Protein AF-A0A9Y0FWT4-F1 (afdb_monomer_lite)

Foldseek 3Di:
DVVVVVVVVVPPPPDPPPCPPDQDPVLLVVLLVLLVVLLVDDPPDPPVVLQVSLLSNLVSLLSNLQNLQAPDDQVVNVVCLVSNVVSLVCCVPRVVVPPALVPDVLCVDPQLVVLLVLQDPDDPDPDLVNLVSLLSSLVSSLVSCVVPHDPSSNSCSLSVSCVSVPSSSRHRHNPPCSVPDPPDDPPDPPPDPPPLDDDDDPPVLCVVCVVLLVVLVVQLVVLLVVLVVDPDPVSSLLSNLLSLLSSVVSLVVSVVSPPPVCNVSSVVVSVVSVVVSPDDSPVSNVVSVVPPDDPPPPPVNVVVVVVVVVVVVVVVVPD

Structure (mmCIF, N/CA/C/O backbone):
data_AF-A0A9Y0FWT4-F1
#
_entry.id   AF-A0A9Y0FWT4-F1
#
loop_
_atom_site.group_PDB
_atom_site.id
_atom_site.type_symbol
_atom_site.label_atom_id
_atom_site.label_alt_id
_atom_site.label_comp_id
_atom_site.label_asym_id
_atom_site.label_entity_id
_atom_site.label_seq_id
_atom_site.pdbx_PDB_ins_code
_atom_site.Cartn_x
_atom_site.Cartn_y
_atom_site.Cartn_z
_atom_site.occupancy
_atom_site.B_iso_or_equiv
_atom_site.auth_seq_id
_atom_site.auth_comp_id
_atom_site.auth_asym_id
_atom_site.auth_atom_id
_atom_site.pdbx_PDB_model_num
ATOM 1 N N . MET A 1 1 ? 31.969 1.165 51.507 1.00 50.53 1 MET A N 1
ATOM 2 C CA . MET A 1 1 ? 31.978 0.770 50.078 1.00 50.53 1 MET A CA 1
ATOM 3 C C . MET A 1 1 ? 30.776 -0.073 49.638 1.00 50.53 1 MET A C 1
ATOM 5 O O . MET A 1 1 ? 30.592 -0.211 48.441 1.00 50.53 1 MET A O 1
ATOM 9 N N . LEU A 1 2 ? 29.918 -0.575 50.540 1.00 48.25 2 LEU A N 1
ATOM 10 C CA . LEU A 1 2 ? 28.738 -1.369 50.151 1.00 48.25 2 LEU A CA 1
ATOM 11 C C . LEU A 1 2 ? 27.525 -0.526 49.686 1.00 48.25 2 LEU A C 1
ATOM 13 O O . LEU A 1 2 ? 26.654 -1.031 48.993 1.00 48.25 2 LEU A O 1
ATOM 17 N N . PHE A 1 3 ? 27.480 0.767 50.026 1.00 46.84 3 PHE A N 1
ATOM 18 C CA . PHE A 1 3 ? 26.346 1.650 49.709 1.00 46.84 3 PHE A CA 1
ATOM 19 C C . PHE A 1 3 ? 26.396 2.300 48.316 1.00 46.84 3 PHE A C 1
ATOM 21 O O . PHE A 1 3 ? 25.387 2.819 47.860 1.00 46.84 3 PHE A O 1
ATOM 28 N N . ILE A 1 4 ? 27.531 2.247 47.609 1.00 52.38 4 ILE A N 1
ATOM 29 C CA . ILE A 1 4 ? 27.660 2.847 46.264 1.00 52.38 4 ILE A CA 1
ATOM 30 C C . ILE A 1 4 ? 27.194 1.871 45.166 1.00 52.38 4 ILE A C 1
ATOM 32 O O . ILE A 1 4 ? 26.751 2.296 44.105 1.00 52.38 4 ILE A O 1
ATOM 36 N N . VAL A 1 5 ? 27.200 0.560 45.436 1.00 51.91 5 VAL A N 1
ATOM 37 C CA . VAL A 1 5 ? 26.795 -0.466 44.456 1.00 51.91 5 VAL A CA 1
ATOM 38 C C . VAL A 1 5 ? 25.266 -0.566 44.319 1.00 51.91 5 VAL A C 1
ATOM 40 O O . VAL A 1 5 ? 24.764 -0.893 43.248 1.00 51.91 5 VAL A O 1
ATOM 43 N N . LEU A 1 6 ? 24.505 -0.201 45.356 1.00 49.25 6 LEU A N 1
ATOM 44 C CA . LEU A 1 6 ? 23.035 -0.243 45.330 1.00 49.25 6 LEU A CA 1
ATOM 45 C C . LEU A 1 6 ? 22.393 0.911 44.541 1.00 49.25 6 LEU A C 1
ATOM 47 O O . LEU A 1 6 ? 21.287 0.746 44.034 1.00 49.25 6 LEU A O 1
ATOM 51 N N . SER A 1 7 ? 23.089 2.035 44.348 1.00 49.38 7 SER A N 1
ATOM 52 C CA . SER A 1 7 ? 22.564 3.166 43.564 1.00 49.38 7 SER A CA 1
ATOM 53 C C . SER A 1 7 ? 22.721 2.990 42.047 1.00 49.38 7 SER A C 1
ATOM 55 O O . SER A 1 7 ? 22.031 3.659 41.284 1.00 49.38 7 SER A O 1
ATOM 57 N N . LEU A 1 8 ? 23.582 2.071 41.590 1.00 47.84 8 LEU A N 1
ATOM 58 C CA . LEU A 1 8 ? 23.774 1.767 40.162 1.00 47.84 8 LEU A CA 1
ATOM 59 C C . LEU A 1 8 ? 22.839 0.662 39.638 1.00 47.84 8 LEU A C 1
ATOM 61 O O . LEU A 1 8 ? 22.667 0.529 38.431 1.00 47.84 8 LEU A O 1
ATOM 65 N N . LEU A 1 9 ? 22.176 -0.086 40.526 1.00 46.41 9 LEU A N 1
ATOM 66 C CA . LEU A 1 9 ? 21.181 -1.104 40.159 1.00 46.41 9 LEU A CA 1
ATOM 67 C C . LEU A 1 9 ? 19.765 -0.535 39.947 1.00 46.41 9 LEU A C 1
ATOM 69 O O . LEU A 1 9 ? 18.908 -1.225 39.402 1.00 46.41 9 LEU A O 1
ATOM 73 N N . GLY A 1 10 ? 19.520 0.728 40.313 1.00 44.97 10 GLY A N 1
ATOM 74 C CA . GLY A 1 10 ? 18.216 1.388 40.166 1.00 44.97 10 GLY A CA 1
ATOM 75 C C . GLY A 1 10 ? 17.903 1.956 38.774 1.00 44.97 10 GLY A C 1
ATOM 76 O O . GLY A 1 10 ? 16.785 2.406 38.556 1.00 44.97 10 GLY A O 1
ATOM 77 N N . ILE A 1 11 ? 18.853 1.948 37.828 1.00 50.44 11 ILE A N 1
ATOM 78 C CA . ILE A 1 11 ? 18.686 2.583 36.500 1.00 50.44 11 ILE A CA 1
ATOM 79 C C . ILE A 1 11 ? 18.349 1.563 35.390 1.00 50.44 11 ILE A C 1
ATOM 81 O O . ILE A 1 11 ? 17.951 1.948 34.296 1.00 50.44 11 ILE A O 1
ATOM 85 N N . LEU A 1 12 ? 18.407 0.252 35.658 1.00 44.03 12 LEU A N 1
ATOM 86 C CA . LEU A 1 12 ? 18.139 -0.778 34.636 1.00 44.03 12 LEU A CA 1
ATOM 87 C C . LEU A 1 12 ? 16.677 -1.246 34.543 1.00 44.03 12 LEU A C 1
ATOM 89 O O . LEU A 1 12 ? 16.367 -2.104 33.723 1.00 44.03 12 LEU A O 1
ATOM 93 N N . PHE A 1 13 ? 15.762 -0.646 35.306 1.00 42.84 13 PHE A N 1
ATOM 94 C CA . PHE A 1 13 ? 14.320 -0.854 35.146 1.00 42.84 13 PHE A CA 1
ATOM 95 C C . PHE A 1 13 ? 13.650 0.424 34.635 1.00 42.84 13 PHE A C 1
ATOM 97 O O . PHE A 1 13 ? 12.733 0.960 35.254 1.00 42.84 13 PHE A O 1
ATOM 104 N N . GLN A 1 14 ? 14.102 0.935 33.485 1.00 40.19 14 GLN A N 1
ATOM 105 C CA . GLN A 1 14 ? 13.206 1.757 32.680 1.00 40.19 14 GLN A CA 1
ATOM 106 C C . GLN A 1 14 ? 12.121 0.836 32.136 1.00 40.19 14 GLN A C 1
ATOM 108 O O . GLN A 1 14 ? 12.374 -0.045 31.316 1.00 40.19 14 GLN A O 1
ATOM 113 N N . ASN A 1 15 ? 10.928 1.026 32.693 1.00 36.97 15 ASN A N 1
ATOM 114 C CA . ASN A 1 15 ? 9.678 0.431 32.270 1.00 36.97 15 ASN A CA 1
ATOM 115 C C . ASN A 1 15 ? 9.626 0.342 30.742 1.00 36.97 15 ASN A C 1
ATOM 117 O O . ASN A 1 15 ? 9.497 1.355 30.055 1.00 36.97 15 ASN A O 1
ATOM 121 N N . VAL A 1 16 ? 9.679 -0.881 30.215 1.00 37.94 16 VAL A N 1
ATOM 122 C CA . VAL A 1 16 ? 9.097 -1.170 28.908 1.00 37.94 16 VAL A CA 1
ATOM 123 C C . VAL A 1 16 ? 7.597 -1.007 29.118 1.00 37.94 16 VAL A C 1
ATOM 125 O O . VAL A 1 16 ? 6.897 -1.958 29.460 1.00 37.94 16 VAL A O 1
ATOM 128 N N . SER A 1 17 ? 7.116 0.233 29.014 1.00 34.97 17 SER A N 1
ATOM 129 C CA . SER A 1 17 ? 5.700 0.512 28.861 1.00 34.97 17 SER A CA 1
ATOM 130 C C . SER A 1 17 ? 5.288 -0.214 27.593 1.00 34.97 17 SER A C 1
ATOM 132 O O . SER A 1 17 ? 5.556 0.243 26.483 1.00 34.97 17 SER A O 1
ATOM 134 N N . GLY A 1 18 ? 4.694 -1.395 27.753 1.00 38.16 18 GLY A N 1
ATOM 135 C CA . GLY A 1 18 ? 3.876 -1.975 26.711 1.00 38.16 18 GLY A CA 1
ATOM 136 C C . GLY A 1 18 ? 2.782 -0.957 26.451 1.00 38.16 18 GLY A C 1
ATOM 137 O O . GLY A 1 18 ? 1.814 -0.910 27.204 1.00 38.16 18 GLY A O 1
ATOM 138 N N . ASN A 1 19 ? 2.997 -0.085 25.462 1.00 45.09 19 ASN A N 1
ATOM 139 C CA . ASN A 1 19 ? 2.010 0.866 24.985 1.00 45.09 19 ASN A CA 1
ATOM 140 C C . ASN A 1 19 ? 0.821 0.037 24.509 1.00 45.09 19 ASN A C 1
ATOM 142 O O . ASN A 1 19 ? 0.744 -0.370 23.352 1.00 45.09 19 ASN A O 1
ATOM 146 N N . THR A 1 20 ? -0.113 -0.239 25.415 1.00 54.88 20 THR A N 1
ATOM 147 C CA . THR A 1 20 ? -1.500 -0.461 25.052 1.00 54.88 20 THR A CA 1
ATOM 148 C C . THR A 1 20 ? -1.952 0.871 24.491 1.00 54.88 20 THR A C 1
ATOM 150 O O . THR A 1 20 ? -2.423 1.731 25.233 1.00 54.88 20 THR A O 1
ATOM 153 N N . SER A 1 21 ? -1.669 1.084 23.207 1.00 65.56 21 SER A N 1
ATOM 154 C CA . SER A 1 21 ? -2.094 2.253 22.460 1.00 65.56 21 SER A CA 1
ATOM 155 C C . SER A 1 21 ? -3.594 2.352 22.693 1.00 65.56 21 SER A C 1
ATOM 157 O O . SER A 1 21 ? -4.347 1.452 22.317 1.00 65.56 21 SER A O 1
ATOM 159 N N . SER A 1 22 ? -4.026 3.354 23.450 1.00 80.88 22 SER A N 1
ATOM 160 C CA . SER A 1 22 ? -5.437 3.676 23.530 1.00 80.88 22 SER A CA 1
ATOM 161 C C . SER A 1 22 ? -5.799 4.386 22.237 1.00 80.88 22 SER A C 1
ATOM 163 O O . SER A 1 22 ? -4.960 5.003 21.579 1.00 80.88 22 SER A O 1
ATOM 165 N N . CYS A 1 23 ? -7.053 4.255 21.832 1.00 87.88 23 CYS A N 1
ATOM 166 C CA . CYS A 1 23 ? -7.512 4.966 20.663 1.00 87.88 23 CYS A CA 1
ATOM 167 C C . CYS A 1 23 ? -7.402 6.487 20.888 1.00 87.88 23 CYS A C 1
ATOM 169 O O . CYS A 1 23 ? -8.073 7.020 21.776 1.00 87.88 23 CYS A O 1
ATOM 171 N N . ASN A 1 24 ? -6.587 7.178 20.083 1.00 91.56 24 ASN A N 1
ATOM 172 C CA . ASN A 1 24 ? -6.358 8.614 20.208 1.00 91.56 24 ASN A CA 1
ATOM 173 C C . ASN A 1 24 ? -6.363 9.295 18.830 1.00 91.56 24 ASN A C 1
ATOM 175 O O . ASN A 1 24 ? -5.510 9.044 17.977 1.00 91.56 24 ASN A O 1
ATOM 179 N N . LYS A 1 25 ? -7.325 10.203 18.614 1.00 91.00 25 LYS A N 1
ATOM 180 C CA . LYS A 1 25 ? -7.430 10.963 17.357 1.00 91.00 25 LYS A CA 1
ATOM 181 C C . LYS A 1 25 ? -6.232 11.888 17.130 1.00 91.00 25 LYS A C 1
ATOM 183 O O . LYS A 1 25 ? -5.919 12.170 15.974 1.00 91.00 25 LYS A O 1
ATOM 188 N N . ASP A 1 26 ? -5.573 12.346 18.190 1.00 94.88 26 ASP A N 1
ATOM 189 C CA . ASP A 1 26 ? -4.397 13.204 18.064 1.00 94.88 26 ASP A CA 1
ATOM 190 C C . ASP A 1 26 ? -3.171 12.406 17.610 1.00 94.88 26 ASP A C 1
ATOM 192 O O . ASP A 1 26 ? -2.463 12.864 16.718 1.00 94.88 26 ASP A O 1
ATOM 196 N N . ASP A 1 27 ? -3.000 11.165 18.078 1.00 94.50 27 ASP A N 1
ATOM 197 C CA . ASP A 1 27 ? -1.942 10.273 17.583 1.00 94.50 27 ASP A CA 1
ATOM 198 C C . ASP A 1 27 ? -2.105 10.007 16.081 1.00 94.50 27 ASP A C 1
ATOM 200 O O . ASP A 1 27 ? -1.139 10.088 15.325 1.00 94.50 27 ASP A O 1
ATOM 204 N N . LEU A 1 28 ? -3.338 9.759 15.614 1.00 94.94 28 LEU A N 1
ATOM 205 C CA . LEU A 1 28 ? -3.601 9.598 14.181 1.00 94.94 28 LEU A CA 1
ATOM 206 C C . LEU A 1 28 ? -3.205 10.845 13.383 1.00 94.94 28 LEU A C 1
ATOM 208 O O . LEU A 1 28 ? -2.632 10.723 12.300 1.00 94.94 28 LEU A O 1
ATOM 212 N N . ARG A 1 29 ? -3.531 12.041 13.890 1.00 96.06 29 ARG A N 1
ATOM 213 C CA . ARG A 1 29 ? -3.176 13.307 13.234 1.00 96.06 29 ARG A CA 1
ATOM 214 C C . ARG A 1 29 ? -1.665 13.481 13.155 1.00 96.06 29 ARG A C 1
ATOM 216 O O . ARG A 1 29 ? -1.187 13.838 12.083 1.00 96.06 29 ARG A O 1
ATOM 223 N N . THR A 1 30 ? -0.947 13.190 14.238 1.00 96.69 30 THR A N 1
ATOM 224 C CA . THR A 1 30 ? 0.519 13.262 14.300 1.00 96.69 30 THR A CA 1
ATOM 225 C C . THR A 1 30 ? 1.152 12.290 13.311 1.00 96.69 30 THR A C 1
ATOM 227 O O . THR A 1 30 ? 1.829 12.724 12.387 1.00 96.69 30 THR A O 1
ATOM 230 N N . CYS A 1 31 ? 0.821 10.998 13.391 1.00 97.06 31 CYS A N 1
ATOM 231 C CA . CYS A 1 31 ? 1.381 9.986 12.490 1.00 97.06 31 CYS A CA 1
ATOM 232 C C . CYS A 1 31 ? 1.080 10.292 11.013 1.00 97.06 31 CYS A C 1
ATOM 234 O O . CYS A 1 31 ? 1.907 10.061 10.130 1.00 97.06 31 CYS A O 1
ATOM 236 N N . ARG A 1 32 ? -0.101 10.854 10.728 1.00 96.62 32 ARG A N 1
ATOM 237 C CA . ARG A 1 32 ? -0.474 11.305 9.384 1.00 96.62 32 ARG A CA 1
ATOM 238 C C . ARG A 1 32 ? 0.337 12.514 8.920 1.00 96.62 32 ARG A C 1
ATOM 240 O O . ARG A 1 32 ? 0.757 12.534 7.763 1.00 96.62 32 ARG A O 1
ATOM 247 N N . ALA A 1 33 ? 0.497 13.526 9.768 1.00 97.31 33 ALA A N 1
ATOM 248 C CA . ALA A 1 33 ? 1.255 14.729 9.442 1.00 97.31 33 ALA A CA 1
ATOM 249 C C . ALA A 1 33 ? 2.724 14.382 9.175 1.00 97.31 33 ALA A C 1
ATOM 251 O O . ALA A 1 33 ? 3.233 14.711 8.104 1.00 97.31 33 ALA A O 1
ATOM 252 N N . ASP A 1 34 ? 3.338 13.608 10.067 1.00 96.81 34 ASP A N 1
ATOM 253 C CA . ASP A 1 34 ? 4.739 13.203 9.973 1.00 96.81 34 ASP A CA 1
ATOM 254 C C . ASP A 1 34 ? 4.988 12.333 8.731 1.00 96.81 34 ASP A C 1
ATOM 256 O O . ASP A 1 34 ? 5.967 12.532 8.011 1.00 96.81 34 ASP A O 1
ATOM 260 N N . ALA A 1 35 ? 4.071 11.411 8.403 1.00 96.50 35 ALA A N 1
ATOM 261 C CA . ALA A 1 35 ? 4.169 10.622 7.175 1.00 96.50 35 ALA A CA 1
ATOM 262 C C . ALA A 1 35 ? 4.110 11.497 5.911 1.00 96.50 35 ALA A C 1
ATOM 264 O O . ALA A 1 35 ? 4.850 11.264 4.953 1.00 96.50 35 ALA A O 1
ATOM 265 N N . LEU A 1 36 ? 3.221 12.495 5.878 1.00 96.19 36 LEU A N 1
ATOM 266 C CA . LEU A 1 36 ? 3.096 13.413 4.743 1.00 96.19 36 LEU A CA 1
ATOM 267 C C . LEU A 1 36 ? 4.326 14.315 4.606 1.00 96.19 36 LEU A C 1
ATOM 269 O O . LEU A 1 36 ? 4.809 14.498 3.488 1.00 96.19 36 LEU A O 1
ATOM 273 N N . GLU A 1 37 ? 4.841 14.831 5.721 1.00 95.75 37 GLU A N 1
ATOM 274 C CA . GLU A 1 37 ? 6.062 15.635 5.758 1.00 95.75 37 GLU A CA 1
ATOM 275 C C . GLU A 1 37 ? 7.250 14.828 5.227 1.00 95.75 37 GLU A C 1
ATOM 277 O O . GLU A 1 37 ? 7.923 15.259 4.287 1.00 95.75 37 GLU A O 1
ATOM 282 N N . GLN A 1 38 ? 7.440 13.607 5.727 1.00 94.19 38 GLN A N 1
ATOM 283 C CA . GLN A 1 38 ? 8.518 12.722 5.291 1.00 94.19 38 GLN A CA 1
ATOM 284 C C . GLN A 1 38 ? 8.414 12.352 3.809 1.00 94.19 38 GLN A C 1
ATOM 286 O O . GLN A 1 38 ? 9.439 12.266 3.147 1.00 94.19 38 GLN A O 1
ATOM 291 N N . MET A 1 39 ? 7.217 12.174 3.247 1.00 93.88 39 MET A N 1
ATOM 292 C CA . MET A 1 39 ? 7.068 11.953 1.800 1.00 93.88 39 MET A CA 1
ATOM 293 C C . MET A 1 39 ? 7.349 13.206 0.959 1.00 93.88 39 MET A C 1
ATOM 295 O O . MET A 1 39 ? 7.635 13.089 -0.230 1.00 93.88 39 MET A O 1
ATOM 299 N N . SER A 1 40 ? 7.208 14.399 1.544 1.00 91.62 40 SER A N 1
ATOM 300 C CA . SER A 1 40 ? 7.450 15.676 0.860 1.00 91.62 40 SER A CA 1
ATOM 301 C C . SER A 1 40 ? 8.901 16.153 0.947 1.00 91.62 40 SER A C 1
ATOM 303 O O . SER A 1 40 ? 9.324 16.963 0.124 1.00 91.62 40 SER A O 1
ATOM 305 N N . GLY A 1 41 ? 9.665 15.652 1.922 1.00 85.38 41 GLY A N 1
ATOM 306 C CA . GLY A 1 41 ? 11.064 16.010 2.117 1.00 85.38 41 GLY A CA 1
ATOM 307 C C . GLY A 1 41 ? 11.925 15.627 0.914 1.00 85.38 41 GLY A C 1
ATOM 308 O O . GLY A 1 41 ? 11.953 14.467 0.497 1.00 85.38 41 GLY A O 1
ATOM 309 N N . SER A 1 42 ? 12.650 16.606 0.366 1.00 69.56 42 SER A N 1
ATOM 310 C CA . SER A 1 42 ? 13.567 16.411 -0.759 1.00 69.56 42 SER A CA 1
ATOM 311 C C . SER A 1 42 ? 14.576 15.301 -0.465 1.00 69.56 42 SER A C 1
ATOM 313 O O . SER A 1 42 ? 15.354 15.381 0.483 1.00 69.56 42 SER A O 1
ATOM 315 N N . SER A 1 43 ? 14.608 14.278 -1.321 1.00 67.50 43 SER A N 1
ATOM 316 C CA . SER A 1 43 ? 15.428 13.068 -1.168 1.00 67.50 43 SER A CA 1
ATOM 317 C C . SER A 1 43 ? 16.941 13.280 -1.350 1.00 67.50 43 SER A C 1
ATOM 319 O O . SER A 1 43 ? 17.665 12.312 -1.560 1.00 67.50 43 SER A O 1
ATOM 321 N N . SER A 1 44 ? 17.447 14.514 -1.291 1.00 74.75 44 SER A N 1
ATOM 322 C CA . SER A 1 44 ? 18.850 14.862 -1.570 1.00 74.75 44 SER A CA 1
ATOM 323 C C . SER A 1 44 ? 19.823 14.549 -0.422 1.00 74.75 44 SER A C 1
ATOM 325 O O . SER A 1 44 ? 20.956 15.023 -0.435 1.00 74.75 44 SER A O 1
ATOM 327 N N . GLY A 1 45 ? 19.390 13.790 0.586 1.00 78.06 45 GLY A N 1
ATOM 328 C CA . GLY A 1 45 ? 20.233 13.347 1.695 1.00 78.06 45 GLY A CA 1
ATOM 329 C C . GLY A 1 45 ? 21.090 12.126 1.350 1.00 78.06 45 GLY A C 1
ATOM 330 O O . GLY A 1 45 ? 20.775 11.363 0.438 1.00 78.06 45 GLY A O 1
ATOM 331 N N . ASP A 1 46 ? 22.160 11.925 2.121 1.00 89.44 46 ASP A N 1
ATOM 332 C CA . ASP A 1 46 ? 22.940 10.682 2.108 1.00 89.44 46 ASP A CA 1
ATOM 333 C C . ASP A 1 46 ? 22.048 9.460 2.423 1.00 89.44 46 ASP A C 1
ATOM 335 O O . ASP A 1 46 ? 21.022 9.557 3.102 1.00 89.44 46 ASP A O 1
ATOM 339 N N . SER A 1 47 ? 22.475 8.296 1.945 1.00 89.19 47 SER A N 1
ATOM 340 C CA . SER A 1 47 ? 21.878 6.974 2.140 1.00 89.19 47 SER A CA 1
ATOM 341 C C . SER A 1 47 ? 21.419 6.696 3.577 1.00 89.19 47 SER A C 1
ATOM 343 O O . SER A 1 47 ? 20.305 6.215 3.771 1.00 89.19 47 SER A O 1
ATOM 345 N N . SER A 1 48 ? 22.224 7.064 4.579 1.00 91.56 48 SER A N 1
ATOM 346 C CA . SER A 1 48 ? 21.895 6.903 6.003 1.00 91.56 48 SER A CA 1
ATOM 347 C C . SER A 1 48 ? 20.683 7.742 6.435 1.00 91.56 48 SER A C 1
ATOM 349 O O . SER A 1 48 ? 19.823 7.285 7.193 1.00 91.56 48 SER A O 1
ATOM 351 N N . HIS A 1 49 ? 20.557 8.964 5.907 1.00 91.62 49 HIS A N 1
ATOM 352 C CA . HIS A 1 49 ? 19.410 9.827 6.189 1.00 91.62 49 HIS A CA 1
ATOM 353 C C . HIS A 1 49 ? 18.130 9.275 5.555 1.00 91.62 49 HIS A C 1
ATOM 355 O O . HIS A 1 49 ? 17.087 9.237 6.205 1.00 91.62 49 HIS A O 1
ATOM 361 N N . GLN A 1 50 ? 18.229 8.786 4.317 1.00 91.88 50 GLN A N 1
ATOM 362 C CA . GLN A 1 50 ? 17.113 8.164 3.603 1.00 91.88 50 GLN A CA 1
ATOM 363 C C . GLN A 1 50 ? 16.647 6.870 4.292 1.00 91.88 50 GLN A C 1
ATOM 365 O O . GLN A 1 50 ? 15.447 6.631 4.413 1.00 91.88 50 GLN A O 1
ATOM 370 N N . GLU A 1 51 ? 17.572 6.055 4.805 1.00 92.75 51 GLU A N 1
ATOM 371 C CA . GLU A 1 51 ? 17.231 4.852 5.569 1.00 92.75 51 GLU A CA 1
ATOM 372 C C . GLU A 1 51 ? 16.465 5.201 6.852 1.00 92.75 51 GLU A C 1
ATOM 374 O O . GLU A 1 51 ? 15.416 4.611 7.128 1.00 92.75 51 GLU A O 1
ATOM 379 N N . LYS A 1 52 ? 16.942 6.200 7.610 1.00 93.31 52 LYS A N 1
ATOM 380 C CA . LYS A 1 52 ? 16.236 6.710 8.792 1.00 93.31 52 LYS A CA 1
ATOM 381 C C . LYS A 1 52 ? 14.840 7.220 8.430 1.00 93.31 52 LYS A C 1
ATOM 383 O O . LYS A 1 52 ? 13.876 6.797 9.056 1.00 93.31 52 LYS A O 1
ATOM 388 N N . GLN A 1 53 ? 14.725 8.052 7.398 1.00 94.19 53 GLN A N 1
ATOM 389 C CA . GLN A 1 53 ? 13.444 8.562 6.902 1.00 94.19 53 GLN A CA 1
ATOM 390 C C . GLN A 1 53 ? 12.478 7.417 6.566 1.00 94.19 53 GLN A C 1
ATOM 392 O O . GLN A 1 53 ? 11.310 7.457 6.934 1.00 94.19 53 GLN A O 1
ATOM 397 N N . CYS A 1 54 ? 12.967 6.359 5.918 1.00 95.00 54 CYS A N 1
ATOM 398 C CA . CYS A 1 54 ? 12.167 5.186 5.586 1.00 95.00 54 CYS A CA 1
ATOM 399 C C . CYS A 1 54 ? 11.772 4.333 6.796 1.00 95.00 54 CYS A C 1
ATOM 401 O O . CYS A 1 54 ? 10.751 3.647 6.745 1.00 95.00 54 CYS A O 1
ATOM 403 N N . ARG A 1 55 ? 12.570 4.314 7.865 1.00 94.88 55 ARG A N 1
ATOM 404 C CA . ARG A 1 55 ? 12.189 3.666 9.124 1.00 94.88 55 ARG A CA 1
ATOM 405 C C . ARG A 1 55 ? 11.095 4.468 9.823 1.00 94.88 55 ARG A C 1
ATOM 407 O O . ARG A 1 55 ? 10.043 3.908 10.111 1.00 94.88 55 ARG A O 1
ATOM 414 N N . ASP A 1 56 ? 11.311 5.768 9.993 1.00 95.31 56 ASP A N 1
ATOM 415 C CA . ASP A 1 56 ? 10.370 6.664 10.665 1.00 95.31 56 ASP A CA 1
ATOM 416 C C . ASP A 1 56 ? 9.020 6.698 9.900 1.00 95.31 56 ASP A C 1
ATOM 418 O O . ASP A 1 56 ? 7.946 6.659 10.501 1.00 95.31 56 ASP A O 1
ATOM 422 N N . LEU A 1 57 ? 9.050 6.633 8.560 1.00 96.50 57 LEU A N 1
ATOM 423 C CA . LEU A 1 57 ? 7.842 6.556 7.728 1.00 96.50 57 LEU A CA 1
ATOM 424 C C . LEU A 1 57 ? 7.065 5.253 7.917 1.00 96.50 57 LEU A C 1
ATOM 426 O O . LEU A 1 57 ? 5.834 5.265 7.876 1.00 96.50 57 LEU A O 1
ATOM 430 N N . ARG A 1 58 ? 7.755 4.126 8.125 1.00 96.06 58 ARG A N 1
ATOM 431 C CA . ARG A 1 58 ? 7.099 2.842 8.417 1.00 96.06 58 ARG A CA 1
ATOM 432 C C . ARG A 1 58 ? 6.422 2.864 9.781 1.00 96.06 58 ARG A C 1
ATOM 434 O O . ARG A 1 58 ? 5.290 2.411 9.884 1.00 96.06 58 ARG A O 1
ATOM 441 N N . GLU A 1 59 ? 7.067 3.440 10.790 1.00 95.44 59 GLU A N 1
ATOM 442 C CA . GLU A 1 59 ? 6.479 3.593 12.126 1.00 95.44 59 GLU A CA 1
ATOM 443 C C . GLU A 1 59 ? 5.204 4.450 12.078 1.00 95.44 59 GLU A C 1
ATOM 445 O O . GLU A 1 59 ? 4.157 4.051 12.594 1.00 95.44 59 GLU A O 1
ATOM 450 N N . ASN A 1 60 ? 5.253 5.577 11.363 1.00 97.00 60 ASN A N 1
ATOM 451 C CA . ASN A 1 60 ? 4.086 6.430 11.140 1.00 97.00 60 ASN A CA 1
ATOM 452 C C . ASN A 1 60 ? 2.987 5.727 10.334 1.00 97.00 60 ASN A C 1
ATOM 454 O O . ASN A 1 60 ? 1.798 5.883 10.622 1.00 97.00 60 ASN A O 1
ATOM 458 N N . PHE A 1 61 ? 3.361 4.920 9.342 1.00 97.38 61 PHE A N 1
ATOM 459 C CA . PHE A 1 61 ? 2.416 4.131 8.561 1.00 97.38 61 PHE A CA 1
ATOM 460 C C . PHE A 1 61 ? 1.711 3.060 9.402 1.00 97.38 61 PHE A C 1
ATOM 462 O O . PHE A 1 61 ? 0.483 2.957 9.357 1.00 97.38 61 PHE A O 1
ATOM 469 N N . ASP A 1 62 ? 2.458 2.315 10.215 1.00 95.62 62 ASP A N 1
ATOM 470 C CA . ASP A 1 62 ? 1.918 1.314 11.135 1.00 95.62 62 ASP A CA 1
ATOM 471 C C . ASP A 1 62 ? 0.971 1.963 12.156 1.00 95.62 62 ASP A C 1
ATOM 473 O O . ASP A 1 62 ? -0.135 1.460 12.388 1.00 95.62 62 ASP A O 1
ATOM 477 N N . CYS A 1 63 ? 1.355 3.124 12.699 1.00 95.62 63 CYS A N 1
ATOM 478 C CA . CYS A 1 63 ? 0.496 3.936 13.556 1.00 95.62 63 CYS A CA 1
ATOM 479 C C . CYS A 1 63 ? -0.808 4.332 12.847 1.00 95.62 63 CYS A C 1
ATOM 481 O O . CYS A 1 63 ? -1.891 4.123 13.395 1.00 95.62 63 CYS A O 1
ATOM 483 N N . MET A 1 64 ? -0.737 4.851 11.615 1.00 96.12 64 MET A N 1
ATOM 484 C CA . MET A 1 64 ? -1.927 5.233 10.848 1.00 96.12 64 MET A CA 1
ATOM 485 C C . MET A 1 64 ? -2.862 4.048 10.602 1.00 96.12 64 MET A C 1
ATOM 487 O O . MET A 1 64 ? -4.073 4.194 10.775 1.00 96.12 64 MET A O 1
ATOM 491 N N . LEU A 1 65 ? -2.329 2.884 10.216 1.00 95.75 65 LEU A N 1
ATOM 492 C CA . LEU A 1 65 ? -3.131 1.676 10.007 1.00 95.75 65 LEU A CA 1
ATOM 493 C C . LEU A 1 65 ? -3.842 1.260 11.294 1.00 95.75 65 LEU A C 1
ATOM 495 O O . LEU A 1 65 ? -5.050 1.006 11.282 1.00 95.75 65 LEU A O 1
ATOM 499 N N . TRP A 1 66 ? -3.103 1.230 12.406 1.00 93.62 66 TRP A N 1
ATOM 500 C CA . TRP A 1 66 ? -3.646 0.861 13.705 1.00 93.62 66 TRP A CA 1
ATOM 501 C C . TRP A 1 66 ? -4.738 1.839 14.139 1.00 93.62 66 TRP A C 1
ATOM 503 O O . TRP A 1 66 ? -5.884 1.423 14.313 1.00 93.62 66 TRP A O 1
ATOM 513 N N . GLN A 1 67 ? -4.424 3.135 14.214 1.00 94.19 67 GLN A N 1
ATOM 514 C CA . GLN A 1 67 ? -5.364 4.168 14.650 1.00 94.19 67 GLN A CA 1
ATOM 515 C C . GLN A 1 67 ? -6.599 4.205 13.741 1.00 94.19 67 GLN A C 1
ATOM 517 O O . GLN A 1 67 ? -7.721 4.242 14.232 1.00 94.19 67 GLN A O 1
ATOM 522 N N . THR A 1 68 ? -6.438 4.100 12.420 1.00 95.19 68 THR A N 1
ATOM 523 C CA . THR A 1 68 ? -7.581 4.075 11.490 1.00 95.19 68 THR A CA 1
ATOM 524 C C . THR A 1 68 ? -8.489 2.872 11.744 1.00 95.19 68 THR A C 1
ATOM 526 O O . THR A 1 68 ? -9.707 3.029 11.819 1.00 95.19 68 THR A O 1
ATOM 529 N N . SER A 1 69 ? -7.910 1.684 11.940 1.00 93.50 69 SER A N 1
ATOM 530 C CA . SER A 1 69 ? -8.690 0.463 12.167 1.00 93.50 69 SER A CA 1
ATOM 531 C C . SER A 1 69 ? -9.409 0.424 13.518 1.00 93.50 69 SER A C 1
ATOM 533 O O . SER A 1 69 ? -10.455 -0.212 13.620 1.00 93.50 69 SER A O 1
ATOM 535 N N . MET A 1 70 ? -8.866 1.090 14.544 1.00 90.50 70 MET A N 1
ATOM 536 C CA . MET A 1 70 ? -9.390 1.031 15.916 1.00 90.50 70 MET A CA 1
ATOM 537 C C . MET A 1 70 ? -10.251 2.227 16.300 1.00 90.50 70 MET A C 1
ATOM 539 O O . MET A 1 70 ? -11.147 2.085 17.124 1.00 90.50 70 MET A O 1
ATOM 543 N N . CYS A 1 71 ? -9.952 3.411 15.764 1.00 90.38 71 CYS A N 1
ATOM 544 C CA . CYS A 1 71 ? -10.517 4.664 16.264 1.00 90.38 71 CYS A CA 1
ATOM 545 C C . CYS A 1 71 ? -11.605 5.272 15.421 1.00 90.38 71 CYS A C 1
ATOM 547 O O . CYS A 1 71 ? -12.371 6.108 15.905 1.00 90.38 71 CYS A O 1
ATOM 549 N N . LEU A 1 72 ? -11.595 4.955 14.136 1.00 92.25 72 LEU A N 1
ATOM 550 C CA . LEU A 1 72 ? -12.408 5.659 13.174 1.00 92.25 72 LEU A CA 1
ATOM 551 C C . LEU A 1 72 ? -13.623 4.832 12.804 1.00 92.25 72 LEU A C 1
ATOM 553 O O . LEU A 1 72 ? -13.543 3.617 12.616 1.00 92.25 72 LEU A O 1
ATOM 557 N N . LYS A 1 73 ? -14.749 5.528 12.644 1.00 90.88 73 LYS A N 1
ATOM 558 C CA . LYS A 1 73 ? -15.927 4.958 11.989 1.00 90.88 73 LYS A CA 1
ATOM 559 C C . LYS A 1 73 ? -15.644 4.757 10.504 1.00 90.88 73 LYS A C 1
ATOM 561 O O . LYS A 1 73 ? -14.718 5.351 9.954 1.00 90.88 73 LYS A O 1
ATOM 566 N N . ARG A 1 74 ? -16.466 3.952 9.835 1.00 87.94 74 ARG A N 1
ATOM 567 C CA . ARG A 1 74 ? -16.253 3.556 8.436 1.00 87.94 74 ARG A CA 1
ATOM 568 C C . ARG A 1 74 ? -16.115 4.752 7.486 1.00 87.94 74 ARG A C 1
ATOM 570 O O . ARG A 1 74 ? -15.251 4.747 6.619 1.00 87.94 74 ARG A O 1
ATOM 577 N N . GLU A 1 75 ? -16.894 5.808 7.694 1.00 88.94 75 GLU A N 1
ATOM 578 C CA . GLU A 1 75 ? -16.838 7.027 6.878 1.00 88.94 75 GLU A CA 1
ATOM 579 C C . GLU A 1 75 ? -15.508 7.782 7.065 1.00 88.94 75 GLU A C 1
ATOM 581 O O . GLU A 1 75 ? -14.906 8.267 6.107 1.00 88.94 75 GLU A O 1
ATOM 586 N N . GLU A 1 76 ? -15.016 7.851 8.306 1.00 91.69 76 GLU A N 1
ATOM 587 C CA . GLU A 1 76 ? -13.724 8.458 8.640 1.00 91.69 76 GLU A CA 1
ATOM 588 C C . GLU A 1 76 ? -12.554 7.589 8.139 1.00 91.69 76 GLU A C 1
ATOM 590 O O . GLU A 1 76 ? -11.557 8.131 7.657 1.00 91.69 76 GLU A O 1
ATOM 595 N N . GLN A 1 77 ? -12.667 6.256 8.189 1.00 93.06 77 GLN A N 1
ATOM 596 C CA . GLN A 1 77 ? -11.677 5.337 7.611 1.00 93.06 77 GLN A CA 1
ATOM 597 C C . GLN A 1 77 ? -11.497 5.587 6.109 1.00 93.06 77 GLN A C 1
ATOM 599 O O . GLN A 1 77 ? -10.369 5.630 5.615 1.00 93.06 77 GLN A O 1
ATOM 604 N N . ASP A 1 78 ? -12.595 5.821 5.390 1.00 88.88 78 ASP A N 1
ATOM 605 C CA . ASP A 1 78 ? -12.574 6.077 3.950 1.00 88.88 78 ASP A CA 1
ATOM 606 C C . ASP A 1 78 ? -11.845 7.379 3.617 1.00 88.88 78 ASP A C 1
ATOM 608 O O . ASP A 1 78 ? -10.995 7.392 2.727 1.00 88.88 78 ASP A O 1
ATOM 612 N N . SER A 1 79 ? -12.063 8.435 4.406 1.00 91.81 79 SER A N 1
ATOM 613 C CA . SER A 1 79 ? -11.343 9.712 4.262 1.00 91.81 79 SER A CA 1
ATOM 614 C C . SER A 1 79 ? -9.826 9.625 4.498 1.00 91.81 79 SER A C 1
ATOM 616 O O . SER A 1 79 ? -9.084 10.517 4.085 1.00 91.81 79 SER A O 1
ATOM 618 N N . ASN A 1 80 ? -9.349 8.565 5.161 1.00 94.06 80 ASN A N 1
ATOM 619 C CA . ASN A 1 80 ? -7.922 8.333 5.403 1.00 94.06 80 ASN A CA 1
ATOM 620 C C . ASN A 1 80 ? -7.312 7.336 4.406 1.00 94.06 80 ASN A C 1
ATOM 622 O O . ASN A 1 80 ? -6.088 7.217 4.335 1.00 94.06 80 ASN A O 1
ATOM 626 N N . SER A 1 81 ? -8.138 6.661 3.600 1.00 93.62 81 SER A N 1
ATOM 627 C CA . SER A 1 81 ? -7.682 5.624 2.672 1.00 93.62 81 SER A CA 1
ATOM 628 C C . SER A 1 81 ? -6.708 6.154 1.617 1.00 93.62 81 SER A C 1
ATOM 630 O O . SER A 1 81 ? -5.700 5.502 1.356 1.00 93.62 81 SER A O 1
ATOM 632 N N . ASP A 1 82 ? -6.937 7.355 1.079 1.00 92.62 82 ASP A N 1
ATOM 633 C CA . ASP A 1 82 ? -6.051 7.973 0.083 1.00 92.62 82 ASP A CA 1
ATOM 634 C C . ASP A 1 82 ? -4.641 8.205 0.629 1.00 92.62 82 ASP A C 1
ATOM 636 O O . ASP A 1 82 ? -3.649 7.940 -0.053 1.00 92.62 82 ASP A O 1
ATOM 640 N N . VAL A 1 83 ? -4.538 8.672 1.878 1.00 95.00 83 VAL A N 1
ATOM 641 C CA . VAL A 1 83 ? -3.242 8.915 2.520 1.00 95.00 83 VAL A CA 1
ATOM 642 C C . VAL A 1 83 ? -2.542 7.595 2.813 1.00 95.00 83 VAL A C 1
ATOM 644 O O . VAL A 1 83 ? -1.373 7.455 2.470 1.00 95.00 83 VAL A O 1
ATOM 647 N N . ILE A 1 84 ? -3.263 6.603 3.344 1.00 96.88 84 ILE A N 1
ATOM 648 C CA . ILE A 1 84 ? -2.733 5.250 3.577 1.00 96.88 84 ILE A CA 1
ATOM 649 C C . ILE A 1 84 ? -2.191 4.656 2.270 1.00 96.88 84 ILE A C 1
ATOM 651 O O . ILE A 1 84 ? -1.056 4.183 2.229 1.00 96.88 84 ILE A O 1
ATOM 655 N N . TRP A 1 85 ? -2.956 4.731 1.178 1.00 95.31 85 TRP A N 1
ATOM 656 C CA . TRP A 1 85 ? -2.523 4.244 -0.132 1.00 95.31 85 TRP A CA 1
ATOM 657 C C . TRP A 1 85 ? -1.301 4.987 -0.660 1.00 95.31 85 TRP A C 1
ATOM 659 O O . TRP A 1 85 ? -0.374 4.354 -1.171 1.00 95.31 85 TRP A O 1
ATOM 669 N N . LYS A 1 86 ? -1.288 6.318 -0.548 1.00 94.44 86 LYS A N 1
ATOM 670 C CA . LYS A 1 86 ? -0.160 7.145 -0.983 1.00 94.44 86 LYS A CA 1
ATOM 671 C C . LYS A 1 86 ? 1.109 6.793 -0.206 1.00 94.44 86 LYS A C 1
ATOM 673 O O . LYS A 1 86 ? 2.142 6.564 -0.831 1.00 94.44 86 LYS A O 1
ATOM 678 N N . THR A 1 87 ? 1.020 6.679 1.119 1.00 96.94 87 THR A N 1
ATOM 679 C CA . THR A 1 87 ? 2.145 6.297 1.983 1.00 96.94 87 THR A CA 1
ATOM 680 C C . THR A 1 87 ? 2.644 4.893 1.679 1.00 96.94 87 THR A C 1
ATOM 682 O O . THR A 1 87 ? 3.844 4.702 1.503 1.00 96.94 87 THR A O 1
ATOM 685 N N . TRP A 1 88 ? 1.746 3.918 1.531 1.00 96.62 88 TRP A N 1
ATOM 686 C CA . TRP A 1 88 ? 2.127 2.552 1.175 1.00 96.62 88 TRP A CA 1
ATOM 687 C C . TRP A 1 88 ? 2.846 2.478 -0.178 1.00 96.62 88 TRP A C 1
ATOM 689 O O . TRP A 1 88 ? 3.884 1.829 -0.292 1.00 96.62 88 TRP A O 1
ATOM 699 N N . ARG A 1 89 ? 2.345 3.186 -1.201 1.00 92.69 89 ARG A N 1
ATOM 700 C CA . ARG A 1 89 ? 3.015 3.256 -2.510 1.00 92.69 89 ARG A CA 1
ATOM 701 C C . ARG A 1 89 ? 4.378 3.927 -2.427 1.00 92.69 89 ARG A C 1
ATOM 703 O O . ARG A 1 89 ? 5.307 3.463 -3.077 1.00 92.69 89 ARG A O 1
ATOM 710 N N . TYR A 1 90 ? 4.508 4.989 -1.634 1.00 93.12 90 TYR A N 1
ATOM 711 C CA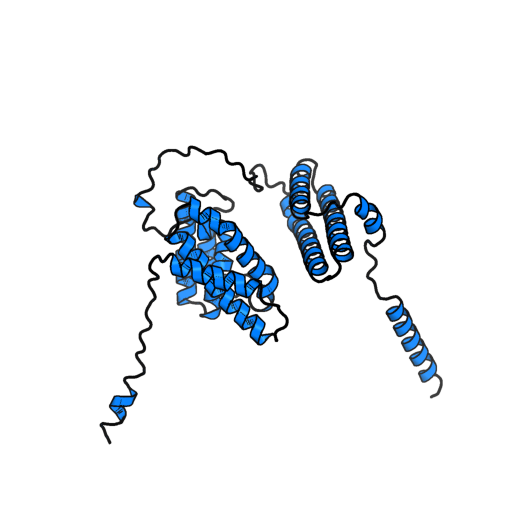 . TYR A 1 90 ? 5.796 5.642 -1.420 1.00 93.12 90 TYR A CA 1
ATOM 712 C C . TYR A 1 90 ? 6.795 4.694 -0.747 1.00 93.12 90 TYR A C 1
ATOM 714 O O . TYR A 1 90 ? 7.932 4.584 -1.196 1.00 93.12 90 TYR A O 1
ATOM 722 N N . LEU A 1 91 ? 6.364 3.952 0.279 1.00 94.50 91 LEU A N 1
ATOM 723 C CA . LEU A 1 91 ? 7.186 2.921 0.917 1.00 94.50 91 LEU A CA 1
ATOM 724 C C . LEU A 1 91 ? 7.633 1.846 -0.088 1.00 94.50 91 LEU A C 1
ATOM 726 O O . LEU A 1 91 ? 8.804 1.472 -0.083 1.00 94.50 91 LEU A O 1
ATOM 730 N N . GLY A 1 92 ? 6.729 1.404 -0.967 1.00 91.19 92 GLY A N 1
ATOM 731 C CA . GLY A 1 92 ? 7.021 0.451 -2.043 1.00 91.19 92 GLY A CA 1
ATOM 732 C C . GLY A 1 92 ? 8.006 0.984 -3.092 1.00 91.19 92 GLY A C 1
ATOM 733 O O . GLY A 1 92 ? 8.944 0.303 -3.477 1.00 91.19 92 GLY A O 1
ATOM 734 N N . GLY A 1 93 ? 7.844 2.226 -3.545 1.00 89.31 93 GLY A N 1
ATOM 735 C CA . GLY A 1 93 ? 8.709 2.789 -4.587 1.00 89.31 93 GLY A CA 1
ATOM 736 C C . GLY A 1 93 ? 10.066 3.272 -4.069 1.00 89.31 93 GLY A C 1
ATOM 737 O O . GLY A 1 93 ? 11.104 2.993 -4.662 1.00 89.31 93 GLY A O 1
ATOM 738 N N . PHE A 1 94 ? 10.068 4.018 -2.963 1.00 90.25 94 PHE A N 1
ATOM 739 C CA . PHE A 1 94 ? 11.254 4.714 -2.463 1.00 90.25 94 PHE A CA 1
ATOM 740 C C . PHE A 1 94 ? 12.017 3.896 -1.415 1.00 90.25 94 PHE A C 1
ATOM 742 O O . PHE A 1 94 ? 13.245 3.812 -1.452 1.00 90.25 94 PHE A O 1
ATOM 749 N N . CYS A 1 95 ? 11.301 3.260 -0.485 1.00 92.50 95 CYS A N 1
ATOM 750 C CA . CYS A 1 95 ? 11.915 2.617 0.679 1.00 92.50 95 CYS A CA 1
ATOM 751 C C . CYS A 1 95 ? 12.265 1.135 0.488 1.00 92.50 95 CYS A C 1
ATOM 753 O O . CYS A 1 95 ? 12.941 0.563 1.352 1.00 92.50 95 CYS A O 1
ATOM 755 N N . GLU A 1 96 ? 11.854 0.512 -0.622 1.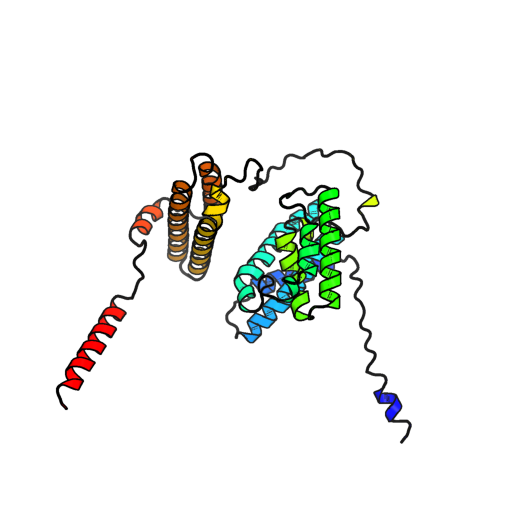00 87.44 96 GLU A N 1
ATOM 756 C CA . GLU A 1 96 ? 12.171 -0.891 -0.929 1.00 87.44 96 GLU A CA 1
ATOM 757 C C . GLU A 1 96 ? 13.660 -1.147 -1.168 1.00 87.44 96 GLU A C 1
ATOM 759 O O . GLU A 1 96 ? 14.113 -2.272 -0.955 1.00 87.44 96 GLU A O 1
ATOM 764 N N . LYS A 1 97 ? 14.437 -0.117 -1.538 1.00 85.06 97 LYS A N 1
ATOM 765 C CA . LYS A 1 97 ? 15.892 -0.227 -1.736 1.00 85.06 97 LYS A CA 1
ATOM 766 C C . LYS A 1 97 ? 16.632 -0.672 -0.470 1.00 85.06 97 LYS A C 1
ATOM 768 O O . LYS A 1 97 ? 17.666 -1.325 -0.573 1.00 85.06 97 LYS A O 1
ATOM 773 N N . TYR A 1 98 ? 16.126 -0.300 0.705 1.00 87.38 98 TYR A N 1
ATOM 774 C CA . TYR A 1 98 ? 16.784 -0.589 1.980 1.00 87.38 98 TYR A CA 1
ATOM 775 C C . TYR A 1 98 ? 16.325 -1.929 2.538 1.00 87.38 98 TYR A C 1
ATOM 777 O O . TYR A 1 98 ? 17.139 -2.785 2.867 1.00 87.38 98 TYR A O 1
ATOM 785 N N . ILE A 1 99 ? 15.007 -2.104 2.660 1.00 87.38 99 ILE A N 1
ATOM 786 C CA . ILE A 1 99 ? 14.405 -3.284 3.278 1.00 87.38 99 ILE A CA 1
ATOM 787 C C . ILE A 1 99 ? 13.036 -3.516 2.639 1.00 87.38 99 ILE A C 1
ATOM 789 O O . ILE A 1 99 ? 12.181 -2.629 2.635 1.00 87.38 99 ILE A O 1
ATOM 793 N N . ASN A 1 100 ? 12.792 -4.726 2.150 1.00 90.25 100 ASN A N 1
ATOM 794 C CA . ASN A 1 100 ? 11.486 -5.136 1.652 1.00 90.25 100 ASN A CA 1
ATOM 795 C C . ASN A 1 100 ? 11.023 -6.409 2.375 1.00 90.25 100 ASN A C 1
ATOM 797 O O . ASN A 1 100 ? 11.823 -7.259 2.756 1.00 90.25 100 ASN A O 1
ATOM 801 N N . TRP A 1 101 ? 9.718 -6.530 2.628 1.00 94.31 101 TRP A N 1
ATOM 802 C CA . TRP A 1 101 ? 9.178 -7.676 3.371 1.00 94.31 101 TRP A CA 1
ATOM 803 C C . TRP A 1 101 ? 9.213 -8.962 2.535 1.00 94.31 101 TRP A C 1
ATOM 805 O O . TRP A 1 101 ? 9.316 -10.056 3.082 1.00 94.31 101 TRP A O 1
ATOM 815 N N . TRP A 1 102 ? 9.140 -8.851 1.205 1.00 92.31 102 TRP A N 1
ATOM 816 C CA . TRP A 1 102 ? 9.040 -10.001 0.310 1.00 92.31 102 TRP A CA 1
ATOM 817 C C . TRP A 1 102 ? 10.369 -10.748 0.130 1.00 92.31 102 TRP A C 1
ATOM 819 O O . TRP A 1 102 ? 10.331 -11.946 -0.130 1.00 92.31 102 TRP A O 1
ATOM 829 N N . ALA A 1 103 ? 11.522 -10.102 0.336 1.00 90.38 103 ALA A N 1
ATOM 830 C CA . ALA A 1 103 ? 12.816 -10.784 0.444 1.00 90.38 103 ALA A CA 1
ATOM 831 C C . ALA A 1 103 ? 13.249 -11.023 1.902 1.00 90.38 103 ALA A C 1
ATOM 833 O O . ALA A 1 103 ? 14.222 -11.734 2.143 1.00 90.38 103 ALA A O 1
ATOM 834 N N . ASN A 1 104 ? 12.545 -10.454 2.887 1.00 95.25 104 ASN A N 1
ATOM 835 C CA . ASN A 1 104 ? 12.902 -10.609 4.293 1.00 95.25 104 ASN A CA 1
ATOM 836 C C . ASN A 1 104 ? 12.623 -12.046 4.788 1.00 95.25 104 ASN A C 1
ATOM 838 O O . ASN A 1 104 ? 11.466 -12.485 4.735 1.00 95.25 104 ASN A O 1
ATOM 842 N N . PRO A 1 105 ? 13.628 -12.764 5.335 1.00 96.44 105 PRO A N 1
ATOM 843 C CA . PRO A 1 105 ? 13.465 -14.145 5.786 1.00 96.44 105 PRO A CA 1
ATOM 844 C C . PRO A 1 105 ? 12.356 -14.343 6.820 1.00 96.44 105 PRO A C 1
ATOM 846 O O . PRO A 1 105 ? 11.698 -15.378 6.777 1.00 96.44 105 PRO A O 1
ATOM 849 N N . CYS A 1 106 ? 12.098 -13.363 7.700 1.00 97.62 106 CYS A N 1
ATOM 850 C CA . CYS A 1 106 ? 11.005 -13.420 8.676 1.00 97.62 106 CYS A CA 1
ATOM 851 C C . CYS A 1 106 ? 9.671 -13.730 7.982 1.00 97.62 106 CYS A C 1
ATOM 853 O O . CYS A 1 106 ? 8.997 -14.688 8.340 1.00 97.62 106 CYS A O 1
ATOM 855 N N . PHE A 1 107 ? 9.321 -12.987 6.930 1.00 97.00 107 PHE A N 1
ATOM 856 C CA . PHE A 1 107 ? 8.029 -13.113 6.246 1.00 97.00 107 PHE A CA 1
ATOM 857 C C . PHE A 1 107 ? 7.972 -14.259 5.224 1.00 97.00 107 PHE A C 1
ATOM 859 O O . PHE A 1 107 ? 6.907 -14.533 4.661 1.00 97.00 107 PHE A O 1
ATOM 866 N N . GLN A 1 108 ? 9.095 -14.945 4.990 1.00 96.94 108 GLN A N 1
ATOM 867 C CA . GLN A 1 108 ? 9.155 -16.143 4.147 1.00 96.94 108 GLN A CA 1
ATOM 868 C C . GLN A 1 108 ? 9.042 -17.453 4.932 1.00 96.94 108 GLN A C 1
ATOM 870 O O . GLN A 1 108 ? 8.965 -18.513 4.321 1.00 96.94 108 GLN A O 1
ATOM 875 N N . ARG A 1 109 ? 8.987 -17.400 6.267 1.00 97.50 109 ARG A N 1
ATOM 876 C CA . ARG A 1 109 ? 8.859 -18.593 7.112 1.00 97.50 109 ARG A CA 1
ATOM 877 C C . ARG A 1 109 ? 7.541 -19.338 6.889 1.00 97.50 109 ARG A C 1
ATOM 879 O O . ARG A 1 109 ? 6.479 -18.730 6.734 1.00 97.50 109 ARG A O 1
ATOM 886 N N . ASP A 1 110 ? 7.595 -20.662 7.008 1.00 98.00 110 ASP A N 1
ATOM 887 C CA . ASP A 1 110 ? 6.436 -21.549 6.839 1.00 98.00 110 ASP A CA 1
ATOM 888 C C . ASP A 1 110 ? 5.313 -21.297 7.855 1.00 98.00 110 ASP A C 1
ATOM 890 O O . ASP A 1 110 ? 4.138 -21.525 7.571 1.00 98.00 110 ASP A O 1
ATOM 894 N N . ASP A 1 111 ? 5.635 -20.846 9.068 1.00 98.06 111 ASP A N 1
ATOM 895 C CA . ASP A 1 111 ? 4.637 -20.483 10.078 1.00 98.06 111 ASP A CA 1
ATOM 896 C C . ASP A 1 111 ? 3.832 -19.236 9.673 1.00 98.06 111 ASP A C 1
ATOM 898 O O . ASP A 1 111 ? 2.603 -19.258 9.757 1.00 98.06 111 ASP A O 1
ATOM 902 N N . ILE A 1 112 ? 4.482 -18.210 9.120 1.00 97.75 112 ILE A N 1
ATOM 903 C CA . ILE A 1 112 ? 3.807 -17.042 8.538 1.00 97.75 112 ILE A CA 1
ATOM 904 C C . ILE A 1 112 ? 3.006 -17.431 7.289 1.00 97.75 112 ILE A C 1
ATOM 906 O O . ILE A 1 112 ? 1.845 -17.030 7.172 1.00 97.75 112 ILE A O 1
ATOM 910 N N . LYS A 1 113 ? 3.539 -18.284 6.402 1.00 96.75 113 LYS A N 1
ATOM 911 C CA . LYS A 1 113 ? 2.778 -18.795 5.241 1.00 96.75 113 LYS A CA 1
ATOM 912 C C . LYS A 1 113 ? 1.549 -19.612 5.648 1.00 96.75 113 LYS A C 1
ATOM 914 O O . LYS A 1 113 ? 0.502 -19.512 5.010 1.00 96.75 113 LYS A O 1
ATOM 919 N N . ARG A 1 114 ? 1.620 -20.360 6.753 1.00 97.56 114 ARG A N 1
ATOM 920 C CA . ARG A 1 114 ? 0.452 -21.034 7.347 1.00 97.56 114 ARG A CA 1
ATOM 921 C C . ARG A 1 114 ? -0.575 -20.059 7.924 1.00 97.56 114 ARG A C 1
ATOM 923 O O . ARG A 1 114 ? -1.756 -20.394 7.954 1.00 97.56 114 ARG A O 1
ATOM 930 N N . CYS A 1 115 ? -0.178 -18.866 8.369 1.00 97.94 115 CYS A N 1
ATOM 931 C CA . CYS A 1 115 ? -1.148 -17.813 8.673 1.00 97.94 115 CYS A CA 1
ATOM 932 C C . CYS A 1 115 ? -1.799 -17.286 7.382 1.00 97.94 115 CYS A C 1
ATOM 934 O O . CYS A 1 115 ? -3.012 -17.086 7.365 1.00 97.94 115 CYS A O 1
ATOM 936 N N . GLU A 1 116 ? -1.025 -17.086 6.303 1.00 95.56 116 GLU A N 1
ATOM 937 C CA . GLU A 1 116 ? -1.537 -16.590 5.010 1.00 95.56 116 GLU A CA 1
ATOM 938 C C . GLU A 1 116 ? -2.630 -17.495 4.420 1.00 95.56 116 GLU A C 1
ATOM 940 O O . GLU A 1 116 ? -3.588 -16.982 3.848 1.00 95.56 116 GLU A O 1
ATOM 945 N N . SER A 1 117 ? -2.553 -18.818 4.605 1.00 94.00 117 SER A N 1
ATOM 946 C CA . SER A 1 117 ? -3.576 -19.755 4.104 1.00 94.00 117 SER A CA 1
ATOM 947 C C . SER A 1 117 ? -4.961 -19.571 4.739 1.00 94.00 117 SER A C 1
ATOM 949 O O . SER A 1 117 ? -5.950 -20.081 4.216 1.00 94.00 117 SER A O 1
ATOM 951 N N . ARG A 1 118 ? -5.054 -18.821 5.846 1.00 90.88 118 ARG A N 1
ATOM 952 C CA . ARG A 1 118 ? -6.328 -18.432 6.469 1.00 90.88 118 ARG A CA 1
ATOM 953 C C . ARG A 1 118 ? -6.999 -17.269 5.740 1.00 90.88 118 ARG A C 1
ATOM 955 O O . ARG A 1 118 ? -8.179 -17.016 5.967 1.00 90.88 118 ARG A O 1
ATOM 962 N N . LEU A 1 119 ? -6.281 -16.539 4.887 1.00 91.25 119 LEU A N 1
ATOM 963 C CA . LEU A 1 119 ? -6.888 -15.480 4.092 1.00 91.25 119 LEU A CA 1
ATOM 964 C C . LEU A 1 119 ? -7.699 -16.088 2.939 1.00 91.25 119 LEU A C 1
ATOM 966 O O . LEU A 1 119 ? -7.192 -16.947 2.216 1.00 91.25 119 LEU A O 1
ATOM 970 N N . PRO A 1 120 ? -8.944 -15.631 2.710 1.00 84.62 120 PRO A N 1
ATOM 971 C CA . PRO A 1 120 ? -9.691 -16.035 1.528 1.00 84.62 120 PRO A CA 1
ATOM 972 C C . PRO A 1 120 ? -8.945 -15.551 0.282 1.00 84.62 120 PRO A C 1
ATOM 974 O O . PRO A 1 120 ? -8.658 -14.361 0.158 1.00 84.62 120 PRO A O 1
ATOM 977 N N . SER A 1 121 ? -8.649 -16.465 -0.645 1.00 74.69 121 SER A N 1
ATOM 978 C CA . SER A 1 121 ? -7.650 -16.257 -1.701 1.00 74.69 121 SER A CA 1
ATOM 979 C C . SER A 1 121 ? -7.911 -15.060 -2.624 1.00 74.69 121 SER A C 1
ATOM 981 O O . SER A 1 121 ? -6.977 -14.620 -3.287 1.00 74.69 121 SER A O 1
ATOM 983 N N . LYS A 1 122 ? -9.150 -14.546 -2.713 1.00 66.06 122 LYS A N 1
ATOM 984 C CA . LYS A 1 122 ? -9.532 -13.507 -3.695 1.00 66.06 122 LYS A CA 1
ATOM 985 C C . LYS A 1 122 ? -10.655 -12.557 -3.263 1.00 66.06 122 LYS A C 1
ATOM 987 O O . LYS A 1 122 ? -11.110 -11.751 -4.067 1.00 66.06 122 LYS A O 1
ATOM 992 N N . SER A 1 123 ? -11.138 -12.631 -2.024 1.00 74.62 123 SER A N 1
ATOM 993 C CA . SER A 1 123 ? -12.293 -11.814 -1.637 1.00 74.62 123 SER A CA 1
ATOM 994 C C . SER A 1 123 ? -11.857 -10.424 -1.170 1.00 74.62 123 SER A C 1
ATOM 996 O O . SER A 1 123 ? -11.334 -10.280 -0.062 1.00 74.62 123 SER A O 1
ATOM 998 N N . ASN A 1 124 ? -12.128 -9.402 -1.987 1.00 79.94 124 ASN A N 1
ATOM 999 C CA . ASN A 1 124 ? -12.080 -7.987 -1.586 1.00 79.94 124 ASN A CA 1
ATOM 1000 C C . ASN A 1 124 ? -13.273 -7.583 -0.704 1.00 79.94 124 ASN A C 1
ATOM 1002 O O . ASN A 1 124 ? -13.375 -6.426 -0.303 1.00 79.94 124 ASN A O 1
ATOM 1006 N N . SER A 1 125 ? -14.169 -8.525 -0.388 1.00 88.81 125 SER A N 1
ATOM 1007 C CA . SER A 1 125 ? -15.321 -8.254 0.458 1.00 88.81 125 SER A CA 1
ATOM 1008 C C . SER A 1 125 ? -14.889 -7.734 1.829 1.00 88.81 125 SER A C 1
ATOM 1010 O O . SER A 1 125 ? -13.969 -8.254 2.468 1.00 88.81 125 SER A O 1
ATOM 1012 N N . LEU A 1 126 ? -15.591 -6.698 2.276 1.00 89.69 126 LEU A N 1
ATOM 1013 C CA . LEU A 1 126 ? -15.462 -6.079 3.595 1.00 89.69 126 LEU A CA 1
ATOM 1014 C C . LEU A 1 126 ? -16.618 -6.498 4.509 1.00 89.69 126 LEU A C 1
ATOM 1016 O O . LEU A 1 126 ? -17.080 -5.721 5.345 1.00 89.69 126 LEU A O 1
ATOM 1020 N N . ASP A 1 127 ? -17.130 -7.709 4.302 1.00 90.44 127 ASP A N 1
ATOM 1021 C CA . ASP A 1 127 ? -18.110 -8.320 5.187 1.00 90.44 127 ASP A CA 1
ATOM 1022 C C . ASP A 1 127 ? -17.463 -8.744 6.519 1.00 90.44 127 ASP A C 1
ATOM 1024 O O . ASP A 1 127 ? -16.243 -8.907 6.640 1.00 90.44 127 ASP A O 1
ATOM 1028 N N . GLY A 1 128 ? -18.298 -8.946 7.539 1.00 89.62 128 GLY A N 1
ATOM 1029 C CA . GLY A 1 128 ? -17.831 -9.296 8.878 1.00 89.62 128 GLY A CA 1
ATOM 1030 C C . GLY A 1 128 ? -17.033 -10.603 8.932 1.00 89.62 128 GLY A C 1
ATOM 1031 O O . GLY A 1 128 ? -16.085 -10.697 9.706 1.00 89.62 128 GLY A O 1
ATOM 1032 N N . GLN A 1 129 ? -17.349 -11.605 8.107 1.00 91.06 129 GLN A N 1
ATOM 1033 C CA . GLN A 1 129 ? -16.572 -12.846 8.058 1.00 91.06 129 GLN A CA 1
ATOM 1034 C C . GLN A 1 129 ? -15.196 -12.597 7.440 1.00 91.06 129 GLN A C 1
ATOM 1036 O O . GLN A 1 129 ? -14.190 -13.007 8.018 1.00 91.06 129 GLN A O 1
ATOM 1041 N N . SER A 1 130 ? -15.132 -11.873 6.323 1.00 92.31 130 SER A N 1
ATOM 1042 C CA . SER A 1 130 ? -13.870 -11.471 5.698 1.00 92.31 130 SER A CA 1
ATOM 1043 C C . SER A 1 130 ? -12.975 -10.673 6.649 1.00 92.31 130 SER A C 1
ATOM 1045 O O . SER A 1 130 ? -11.766 -10.918 6.684 1.00 92.31 130 SER A O 1
ATOM 1047 N N . CYS A 1 131 ? -13.551 -9.770 7.450 1.00 93.31 131 CYS A N 1
ATOM 1048 C CA . CYS A 1 131 ? -12.803 -9.049 8.477 1.00 93.31 131 CYS A CA 1
ATOM 1049 C C . CYS A 1 131 ? -12.320 -9.961 9.608 1.00 93.31 131 CYS A C 1
ATOM 1051 O O . CYS A 1 131 ? -11.142 -9.894 9.944 1.00 93.31 131 CYS A O 1
ATOM 1053 N N . ARG A 1 132 ? -13.154 -10.869 10.137 1.00 92.88 132 ARG A N 1
ATOM 1054 C CA . ARG A 1 132 ? -12.720 -11.842 11.163 1.00 92.88 132 ARG A CA 1
ATOM 1055 C C . ARG A 1 132 ? -11.543 -12.691 10.689 1.00 92.88 132 ARG A C 1
ATOM 1057 O O . ARG A 1 132 ? -10.575 -12.877 11.419 1.00 92.88 132 ARG A O 1
ATOM 1064 N N . MET A 1 133 ? -11.593 -13.181 9.449 1.00 93.38 133 MET A N 1
ATOM 1065 C CA . MET A 1 133 ? -10.493 -13.964 8.874 1.00 93.38 133 MET A CA 1
ATOM 1066 C C . MET A 1 133 ? -9.210 -13.133 8.760 1.00 93.38 133 MET A C 1
ATOM 1068 O O . MET A 1 133 ? -8.128 -13.631 9.067 1.00 93.38 133 MET A O 1
ATOM 1072 N N . PHE A 1 134 ? -9.325 -11.862 8.365 1.00 94.94 134 PHE A N 1
ATOM 1073 C CA . PHE A 1 134 ? -8.181 -10.957 8.310 1.00 94.94 134 PHE A CA 1
ATOM 1074 C C . PHE A 1 134 ? -7.603 -10.648 9.700 1.00 94.94 134 PHE A C 1
ATOM 1076 O O . PHE A 1 134 ? -6.385 -10.673 9.856 1.00 94.94 134 PHE A O 1
ATOM 1083 N N . VAL A 1 135 ? -8.441 -10.415 10.714 1.00 93.88 135 VAL A N 1
ATOM 1084 C CA . VAL A 1 135 ? -7.998 -10.194 12.103 1.00 93.88 135 VAL A CA 1
ATOM 1085 C C . VAL A 1 135 ? -7.250 -11.421 12.628 1.00 93.88 135 VAL A C 1
ATOM 1087 O O . VAL A 1 135 ? -6.112 -11.291 13.072 1.00 93.88 135 VAL A O 1
ATOM 1090 N N . ASN A 1 136 ? -7.808 -12.622 12.441 1.00 94.69 136 ASN A N 1
ATOM 1091 C CA . ASN A 1 136 ? -7.153 -13.884 12.800 1.00 94.69 136 ASN A CA 1
ATOM 1092 C C . ASN A 1 136 ? -5.795 -14.068 12.102 1.00 94.69 136 ASN A C 1
ATOM 1094 O O . ASN A 1 136 ? -4.842 -14.566 12.703 1.00 94.69 136 ASN A O 1
ATOM 1098 N N . PHE A 1 137 ? -5.702 -13.694 10.823 1.00 96.31 137 PHE A N 1
ATOM 1099 C CA . PHE A 1 137 ? -4.445 -13.687 10.076 1.00 96.31 137 PHE A CA 1
ATOM 1100 C C . PHE A 1 137 ? -3.440 -12.695 10.675 1.00 96.31 137 PHE A C 1
ATOM 1102 O O . PHE A 1 137 ? -2.299 -13.070 10.950 1.00 96.31 137 PHE A O 1
ATOM 1109 N N . ARG A 1 138 ? -3.864 -11.449 10.909 1.00 95.75 138 ARG A N 1
ATOM 1110 C CA . ARG A 1 138 ? -3.030 -10.381 11.468 1.00 95.75 138 ARG A CA 1
ATOM 1111 C C . ARG A 1 138 ? -2.473 -10.773 12.831 1.00 95.75 138 ARG A C 1
ATOM 1113 O O . ARG A 1 138 ? -1.277 -10.606 13.059 1.00 95.75 138 ARG A O 1
ATOM 1120 N N . ASP A 1 139 ? -3.300 -11.324 13.710 1.00 95.06 139 ASP A N 1
ATOM 1121 C CA . ASP A 1 139 ? -2.884 -11.715 15.058 1.00 95.06 139 ASP A CA 1
ATOM 1122 C C . ASP A 1 139 ? -1.931 -12.919 15.032 1.00 95.06 139 ASP A C 1
ATOM 1124 O O . ASP A 1 139 ? -0.915 -12.912 15.727 1.00 95.06 139 ASP A O 1
ATOM 1128 N N . CYS A 1 140 ? -2.187 -13.900 14.157 1.00 97.81 140 CYS A N 1
ATOM 1129 C CA . CYS A 1 140 ? -1.287 -15.031 13.905 1.00 97.81 140 CYS A CA 1
ATOM 1130 C C . CYS A 1 140 ? 0.115 -14.556 13.487 1.00 97.81 140 CYS A C 1
ATOM 1132 O O . CYS A 1 140 ? 1.114 -14.933 14.101 1.00 97.81 140 CYS A O 1
ATOM 1134 N N . VAL A 1 141 ? 0.193 -13.667 12.491 1.00 97.44 141 VAL A N 1
ATOM 1135 C CA . VAL A 1 141 ? 1.470 -13.127 12.000 1.00 97.44 141 VAL A CA 1
ATOM 1136 C C . VAL A 1 141 ? 2.140 -12.244 13.047 1.00 97.44 141 VAL A C 1
ATOM 1138 O O . VAL A 1 141 ? 3.339 -12.379 13.268 1.00 97.44 141 VAL A O 1
ATOM 1141 N N . THR A 1 142 ? 1.388 -11.369 13.719 1.00 96.00 142 THR A N 1
ATOM 1142 C CA . THR A 1 142 ? 1.935 -10.463 14.745 1.00 96.00 142 THR A CA 1
ATOM 1143 C C . THR A 1 142 ? 2.539 -11.248 15.906 1.00 96.00 142 THR A C 1
ATOM 1145 O O . THR A 1 142 ? 3.610 -10.889 16.395 1.00 96.00 142 THR A O 1
ATOM 1148 N N . SER A 1 143 ? 1.890 -12.340 16.323 1.00 97.19 143 SER A N 1
ATOM 1149 C CA . SER A 1 143 ? 2.403 -13.235 17.361 1.00 97.19 143 SER A CA 1
ATOM 1150 C C . SER A 1 143 ? 3.730 -13.880 16.948 1.00 97.19 143 SER A C 1
ATOM 1152 O O . SER A 1 143 ? 4.708 -13.796 17.690 1.00 97.19 143 SER A O 1
ATOM 1154 N N . ILE A 1 144 ? 3.810 -14.453 15.740 1.00 97.81 144 ILE A N 1
ATOM 1155 C CA . ILE A 1 144 ? 5.051 -15.061 15.234 1.00 97.81 144 ILE A CA 1
ATOM 1156 C C . ILE A 1 144 ? 6.153 -14.008 15.091 1.00 97.81 144 ILE A C 1
ATOM 1158 O O . ILE A 1 144 ? 7.253 -14.201 15.604 1.00 97.81 144 ILE A O 1
ATOM 1162 N N . ALA A 1 145 ? 5.857 -12.873 14.453 1.00 96.94 145 ALA A N 1
ATOM 1163 C CA . ALA A 1 145 ? 6.824 -11.804 14.230 1.00 96.94 145 ALA A CA 1
ATOM 1164 C C . ALA A 1 145 ? 7.367 -11.234 15.549 1.00 96.94 145 ALA A C 1
ATOM 1166 O O . ALA A 1 145 ? 8.560 -10.967 15.654 1.00 96.94 145 ALA A O 1
ATOM 1167 N N . SER A 1 146 ? 6.522 -11.110 16.577 1.00 96.00 146 SER A N 1
ATOM 1168 C CA . SER A 1 146 ? 6.937 -10.652 17.912 1.00 96.00 146 SER A CA 1
ATOM 1169 C C . SER A 1 146 ? 7.863 -11.633 18.625 1.00 96.00 146 SER A C 1
ATOM 1171 O O . SER A 1 146 ? 8.730 -11.201 19.377 1.00 96.00 146 SER A O 1
ATOM 1173 N N . ASN A 1 147 ? 7.694 -12.933 18.384 1.00 97.62 147 ASN A N 1
ATOM 1174 C CA . ASN A 1 147 ? 8.454 -13.980 19.064 1.00 97.62 147 ASN A CA 1
ATOM 1175 C C . ASN A 1 147 ? 9.714 -14.413 18.304 1.00 97.62 147 ASN A C 1
ATOM 1177 O O . ASN A 1 147 ? 10.631 -14.963 18.904 1.00 97.62 147 ASN A O 1
ATOM 1181 N N . SER A 1 148 ? 9.732 -14.263 16.980 1.00 97.00 148 SER A N 1
ATOM 1182 C CA . SER A 1 148 ? 10.729 -14.902 16.111 1.00 97.00 148 SER A CA 1
ATOM 1183 C C . SER A 1 148 ? 11.452 -13.955 15.160 1.00 97.00 148 SER A C 1
ATOM 1185 O O . SER A 1 148 ? 12.372 -14.406 14.480 1.00 97.00 148 SER A O 1
ATOM 1187 N N . CYS A 1 149 ? 11.062 -12.681 15.082 1.00 96.88 149 CYS A N 1
ATOM 1188 C CA . CYS A 1 149 ? 11.666 -11.726 14.156 1.00 96.88 149 CYS A CA 1
ATOM 1189 C C . CYS A 1 149 ? 12.311 -10.545 14.882 1.00 96.88 149 CYS A C 1
ATOM 1191 O O . CYS A 1 149 ? 11.975 -10.229 16.025 1.00 96.88 149 CYS A O 1
ATOM 1193 N N . SER A 1 150 ? 13.265 -9.894 14.215 1.00 96.88 150 SER A N 1
ATOM 1194 C CA . SER A 1 150 ? 13.963 -8.743 14.784 1.00 96.88 150 SER A CA 1
ATOM 1195 C C . SER A 1 150 ? 13.047 -7.518 14.866 1.00 96.88 150 SER A C 1
ATOM 1197 O O . SER A 1 150 ? 12.038 -7.419 14.167 1.00 96.88 150 SER A O 1
ATOM 1199 N N . ASN A 1 151 ? 13.406 -6.534 15.695 1.00 93.38 151 ASN A N 1
ATOM 1200 C CA . ASN A 1 151 ? 12.660 -5.272 15.788 1.00 93.38 151 ASN A CA 1
ATOM 1201 C C . ASN A 1 151 ? 12.554 -4.565 14.431 1.00 93.38 151 ASN A C 1
ATOM 1203 O O . ASN A 1 151 ? 11.490 -4.048 14.101 1.00 93.38 151 ASN A O 1
ATOM 1207 N N . SER A 1 152 ? 13.624 -4.601 13.631 1.00 92.75 152 SER A N 1
ATOM 1208 C CA . SER A 1 152 ? 13.628 -4.055 12.274 1.00 92.75 152 SER A CA 1
ATOM 1209 C C . SER A 1 152 ? 12.659 -4.793 11.355 1.00 92.75 152 SER A C 1
ATOM 1211 O O . SER A 1 152 ? 11.933 -4.143 10.611 1.00 92.75 152 SER A O 1
ATOM 1213 N N . ASP A 1 153 ? 12.563 -6.122 11.441 1.00 95.75 153 ASP A N 1
ATOM 1214 C CA . ASP A 1 153 ? 11.620 -6.887 10.610 1.00 95.75 153 ASP A CA 1
ATOM 1215 C C . ASP A 1 153 ? 10.169 -6.574 10.983 1.00 95.75 153 ASP A C 1
ATOM 1217 O O . ASP A 1 153 ? 9.303 -6.476 10.116 1.00 95.75 153 ASP A O 1
ATOM 1221 N N . ARG A 1 154 ? 9.898 -6.369 12.278 1.00 95.81 154 ARG A N 1
ATOM 1222 C CA . ARG A 1 154 ? 8.557 -6.025 12.770 1.00 95.81 154 ARG A CA 1
ATOM 1223 C C . ARG A 1 154 ? 8.049 -4.697 12.205 1.00 95.81 154 ARG A C 1
ATOM 1225 O O . ARG A 1 154 ? 6.852 -4.591 11.971 1.00 95.81 154 ARG A O 1
ATOM 1232 N N . SER A 1 155 ? 8.934 -3.750 11.883 1.00 94.38 155 SER A N 1
ATOM 1233 C CA . SER A 1 155 ? 8.557 -2.489 11.215 1.00 94.38 155 SER A CA 1
ATOM 1234 C C . SER A 1 155 ? 8.005 -2.670 9.790 1.00 94.38 155 SER A C 1
ATOM 1236 O O . SER A 1 155 ? 7.495 -1.733 9.184 1.00 94.38 155 SER A O 1
ATOM 1238 N N . LEU A 1 156 ? 8.106 -3.874 9.215 1.00 96.50 156 LEU A N 1
ATOM 1239 C CA . LEU A 1 156 ? 7.558 -4.184 7.894 1.00 96.50 156 LEU A CA 1
ATOM 1240 C C . LEU A 1 156 ? 6.106 -4.684 7.953 1.00 96.50 156 LEU A C 1
ATOM 1242 O O . LEU A 1 156 ? 5.498 -4.912 6.901 1.00 96.50 156 LEU A O 1
ATOM 1246 N N . LEU A 1 157 ? 5.545 -4.864 9.156 1.00 96.69 157 LEU A N 1
ATOM 1247 C CA . LEU A 1 157 ? 4.228 -5.464 9.356 1.00 96.69 157 LEU A CA 1
ATOM 1248 C C . LEU A 1 157 ? 3.113 -4.678 8.664 1.00 96.69 157 LEU A C 1
ATOM 1250 O O . LEU A 1 157 ? 2.298 -5.301 7.986 1.00 96.69 157 LEU A O 1
ATOM 1254 N N . GLY A 1 158 ? 3.070 -3.344 8.745 1.00 96.44 158 GLY A N 1
ATOM 1255 C CA . GLY A 1 158 ? 2.007 -2.593 8.072 1.00 96.44 158 GLY A CA 1
ATOM 1256 C C . GLY A 1 158 ? 2.060 -2.708 6.556 1.00 96.44 158 GLY A C 1
ATOM 1257 O O . GLY A 1 158 ? 1.019 -2.874 5.917 1.00 96.44 158 GLY A O 1
ATOM 1258 N N . SER A 1 159 ? 3.258 -2.697 5.961 1.00 96.56 159 SER A N 1
ATOM 1259 C CA . SER A 1 159 ? 3.421 -2.905 4.512 1.00 96.56 159 SER A CA 1
ATOM 1260 C C . SER A 1 159 ? 2.976 -4.309 4.097 1.00 96.56 159 SER A C 1
ATOM 1262 O O . SER A 1 159 ? 2.246 -4.464 3.116 1.00 96.56 159 SER A O 1
ATOM 1264 N N . TYR A 1 160 ? 3.355 -5.319 4.883 1.00 97.31 160 TYR A N 1
ATOM 1265 C CA . TYR A 1 160 ? 2.948 -6.706 4.684 1.00 97.31 160 TYR A CA 1
ATOM 1266 C C . TYR A 1 160 ? 1.423 -6.886 4.798 1.00 97.31 160 TYR A C 1
ATOM 1268 O O . TYR A 1 160 ? 0.792 -7.481 3.921 1.00 97.31 160 TYR A O 1
ATOM 1276 N N . PHE A 1 161 ? 0.800 -6.326 5.837 1.00 96.94 161 PHE A N 1
ATOM 1277 C CA . PHE A 1 161 ? -0.645 -6.400 6.046 1.00 96.94 161 PHE A CA 1
ATOM 1278 C C . PHE A 1 161 ? -1.433 -5.631 4.995 1.00 96.94 161 PHE A C 1
ATOM 1280 O O . PHE A 1 161 ? -2.466 -6.121 4.547 1.00 96.94 161 PHE A O 1
ATOM 1287 N N . THR A 1 162 ? -0.944 -4.473 4.561 1.00 95.88 162 THR A N 1
ATOM 1288 C CA . THR A 1 162 ? -1.567 -3.702 3.480 1.00 95.88 162 THR A CA 1
ATOM 1289 C C . THR A 1 162 ? -1.532 -4.473 2.168 1.00 95.88 162 THR A C 1
ATOM 1291 O O . THR A 1 162 ? -2.532 -4.528 1.457 1.00 95.88 162 THR A O 1
ATOM 1294 N N . GLU A 1 163 ? -0.426 -5.152 1.864 1.00 94.44 163 GLU A N 1
ATOM 1295 C CA . GLU A 1 163 ? -0.331 -5.943 0.641 1.00 94.44 163 GLU A CA 1
ATOM 1296 C C . GLU A 1 163 ? -1.234 -7.187 0.679 1.00 94.44 163 GLU A C 1
ATOM 1298 O O . GLU A 1 163 ? -1.951 -7.457 -0.288 1.00 94.44 163 GLU A O 1
ATOM 1303 N N . LYS A 1 164 ? -1.227 -7.940 1.788 1.00 95.25 164 LYS A N 1
ATOM 1304 C CA . LYS A 1 164 ? -1.983 -9.199 1.930 1.00 95.25 164 LYS A CA 1
ATOM 1305 C C . LYS A 1 164 ? -3.468 -8.987 2.223 1.00 95.25 164 LYS A C 1
ATOM 1307 O O . LYS A 1 164 ? -4.311 -9.724 1.723 1.00 95.25 164 LYS A O 1
ATOM 1312 N N . GLY A 1 165 ? -3.788 -7.993 3.043 1.00 94.19 165 GLY A N 1
ATOM 1313 C CA . GLY A 1 165 ? -5.144 -7.653 3.473 1.00 94.19 165 GLY A CA 1
ATOM 1314 C C . GLY A 1 165 ? -5.848 -6.628 2.597 1.00 94.19 165 GLY A C 1
ATOM 1315 O O . GLY A 1 165 ? -7.074 -6.514 2.668 1.00 94.19 165 GLY A O 1
ATOM 1316 N N . LYS A 1 166 ? -5.101 -5.876 1.779 1.00 93.69 166 LYS A N 1
ATOM 1317 C CA . LYS A 1 166 ? -5.622 -4.731 1.022 1.00 93.69 166 LYS A CA 1
ATOM 1318 C C . LYS A 1 166 ? -6.383 -3.797 1.970 1.00 93.69 166 LYS A C 1
ATOM 1320 O O . LYS A 1 166 ? -5.905 -3.508 3.065 1.00 93.69 166 LYS A O 1
ATOM 1325 N N . GLN A 1 167 ? -7.596 -3.387 1.601 1.00 94.56 167 GLN A N 1
ATOM 1326 C CA . GLN A 1 167 ? -8.424 -2.479 2.401 1.00 94.56 167 GLN A CA 1
ATOM 1327 C C . GLN A 1 167 ? -8.767 -3.012 3.799 1.00 94.56 167 GLN A C 1
ATOM 1329 O O . GLN A 1 167 ? -9.052 -2.227 4.702 1.00 94.56 167 GLN A O 1
ATOM 1334 N N . LYS A 1 168 ? -8.698 -4.332 4.020 1.00 95.06 168 LYS A N 1
ATOM 1335 C CA . LYS A 1 168 ? -8.957 -4.935 5.335 1.00 95.06 168 LYS A CA 1
ATOM 1336 C C . LYS A 1 168 ? -7.943 -4.482 6.386 1.00 95.06 168 LYS A C 1
ATOM 1338 O O . LYS A 1 168 ? -8.293 -4.433 7.560 1.00 95.06 168 LYS A O 1
ATOM 1343 N N . ALA A 1 169 ? -6.731 -4.097 5.972 1.00 95.62 169 ALA A N 1
ATOM 1344 C CA . ALA A 1 169 ? -5.668 -3.668 6.877 1.00 95.62 169 ALA A CA 1
ATOM 1345 C C . ALA A 1 169 ? -6.040 -2.450 7.735 1.00 95.62 169 ALA A C 1
ATOM 1347 O O . ALA A 1 169 ? -5.609 -2.384 8.883 1.00 95.62 169 ALA A O 1
ATOM 1348 N N . TRP A 1 170 ? -6.878 -1.545 7.220 1.00 95.44 170 TRP A N 1
ATOM 1349 C CA . TRP A 1 170 ? -7.346 -0.363 7.955 1.00 95.44 170 TRP A CA 1
ATOM 1350 C C . TRP A 1 170 ? -8.865 -0.289 8.132 1.00 95.44 170 TRP A C 1
ATOM 1352 O O . TRP A 1 170 ? -9.327 0.518 8.931 1.00 95.44 170 TRP A O 1
ATOM 1362 N N . ARG A 1 171 ? -9.653 -1.107 7.417 1.00 94.69 171 ARG A N 1
ATOM 1363 C CA . ARG A 1 171 ? -11.120 -1.134 7.568 1.00 94.69 171 ARG A CA 1
ATOM 1364 C C . ARG A 1 171 ? -11.641 -2.185 8.551 1.00 94.69 171 ARG A C 1
ATOM 1366 O O . ARG A 1 171 ? -12.798 -2.107 8.950 1.00 94.69 171 ARG A O 1
ATOM 1373 N N . CYS A 1 172 ? -10.833 -3.177 8.934 1.00 93.81 172 CYS A N 1
ATOM 1374 C CA . CYS A 1 172 ? -11.268 -4.224 9.860 1.00 93.81 172 CYS A CA 1
ATOM 1375 C C . CYS A 1 172 ? -10.792 -3.940 11.301 1.00 93.81 172 CYS A C 1
ATOM 1377 O O . CYS A 1 172 ? -9.581 -3.990 11.556 1.00 93.81 172 CYS A O 1
ATOM 1379 N N . PRO A 1 173 ? -11.712 -3.684 12.254 1.00 87.19 173 PRO A N 1
ATOM 1380 C CA . PRO A 1 173 ? -11.363 -3.427 13.651 1.00 87.19 173 PRO A CA 1
ATOM 1381 C C . PRO A 1 173 ? -10.850 -4.695 14.347 1.00 87.19 173 PRO A C 1
ATOM 1383 O O . PRO A 1 173 ? -11.161 -5.811 13.933 1.00 87.19 173 PRO A O 1
ATOM 1386 N N . LYS A 1 174 ? -10.049 -4.549 15.410 1.00 78.19 174 LYS A N 1
ATOM 1387 C CA . LYS A 1 174 ? -9.600 -5.676 16.250 1.00 78.19 174 LYS A CA 1
ATOM 1388 C C . LYS A 1 174 ? -10.634 -5.941 17.338 1.00 78.19 174 LYS A C 1
ATOM 1390 O O . LYS A 1 174 ? -10.579 -5.302 18.374 1.00 78.19 174 LYS A O 1
ATOM 1395 N N . ASP A 1 175 ? -11.567 -6.842 17.048 1.00 60.16 175 ASP A N 1
ATOM 1396 C CA . ASP A 1 175 ? -12.477 -7.593 17.935 1.00 60.16 175 ASP A CA 1
ATOM 1397 C C . ASP A 1 175 ? -13.344 -6.873 18.991 1.00 60.16 175 ASP A C 1
ATOM 1399 O O . ASP A 1 175 ? -14.449 -7.347 19.248 1.00 60.16 175 ASP A O 1
ATOM 1403 N N . SER A 1 176 ? -12.957 -5.728 19.556 1.00 52.66 176 SER A N 1
ATOM 1404 C CA . SER A 1 176 ? -13.692 -5.050 20.637 1.00 52.66 176 SER A CA 1
ATOM 1405 C C . SER A 1 176 ? -15.105 -4.610 20.238 1.00 52.66 176 SER A C 1
ATOM 1407 O O . SER A 1 176 ? -16.000 -4.599 21.076 1.00 52.66 176 SER A O 1
ATOM 1409 N N . ASP A 1 177 ? -15.317 -4.294 18.957 1.00 52.00 177 ASP A N 1
ATOM 1410 C CA . ASP A 1 177 ? -16.585 -3.766 18.430 1.00 52.00 177 ASP A CA 1
ATOM 1411 C C . ASP A 1 177 ? -17.322 -4.735 17.496 1.00 52.00 177 ASP A C 1
ATOM 1413 O O . ASP A 1 177 ? -18.382 -4.414 16.961 1.00 52.00 177 ASP A O 1
ATOM 1417 N N . MET A 1 178 ? -16.811 -5.953 17.284 1.00 54.62 178 MET A N 1
ATOM 1418 C CA . MET A 1 178 ? -17.481 -6.891 16.374 1.00 54.62 178 MET A CA 1
ATOM 1419 C C . MET A 1 178 ? -18.766 -7.495 16.950 1.00 54.62 178 MET A C 1
ATOM 1421 O O . MET A 1 178 ? -19.599 -7.983 16.186 1.00 54.62 178 MET A O 1
ATOM 1425 N N . THR A 1 179 ? -18.956 -7.432 18.268 1.00 52.38 179 THR A N 1
ATOM 1426 C CA . THR A 1 179 ? -20.143 -7.956 18.961 1.00 52.38 179 THR A CA 1
ATOM 1427 C C . THR A 1 179 ? -21.386 -7.078 18.758 1.00 52.38 179 THR A C 1
ATOM 1429 O O . THR A 1 179 ? -22.499 -7.539 18.993 1.00 52.38 179 THR A O 1
ATOM 1432 N N . SER A 1 180 ? -21.229 -5.828 18.304 1.00 45.81 180 SER A N 1
ATOM 1433 C CA . SER A 1 180 ? -22.330 -4.859 18.192 1.00 45.81 180 SER A CA 1
ATOM 1434 C C . SER A 1 180 ? -22.801 -4.588 16.763 1.00 45.81 180 SER A C 1
ATOM 1436 O O . SER A 1 180 ? -23.780 -3.865 16.593 1.00 45.81 180 SER A O 1
ATOM 1438 N N . LEU A 1 181 ? -22.170 -5.171 15.736 1.00 46.75 181 LEU A N 1
ATOM 1439 C CA . LEU A 1 181 ? -22.640 -5.029 14.357 1.00 46.75 181 LEU A CA 1
ATOM 1440 C C . LEU A 1 181 ? -23.901 -5.886 14.158 1.00 46.75 181 LEU A C 1
ATOM 1442 O O . LEU A 1 181 ? -23.798 -7.118 14.132 1.00 46.75 181 LEU A O 1
ATOM 1446 N N . PRO A 1 182 ? -25.096 -5.281 13.999 1.00 41.31 182 PRO A N 1
ATOM 1447 C CA . PRO A 1 182 ? -26.292 -6.041 13.689 1.00 41.31 182 PRO A CA 1
ATOM 1448 C C . PRO A 1 182 ? -26.073 -6.713 12.335 1.00 41.31 182 PRO A C 1
ATOM 1450 O O . PRO A 1 182 ? -25.613 -6.077 11.388 1.00 41.31 182 PRO A O 1
ATOM 1453 N N . ALA A 1 183 ? -26.465 -7.978 12.203 1.00 45.22 183 ALA A N 1
ATOM 1454 C CA . ALA A 1 183 ? -26.478 -8.702 10.929 1.00 45.22 183 ALA A CA 1
ATOM 1455 C C . ALA A 1 183 ? -27.484 -8.122 9.899 1.00 45.22 183 ALA A C 1
ATOM 1457 O O . ALA A 1 183 ? -27.877 -8.805 8.956 1.00 45.22 183 ALA A O 1
ATOM 1458 N N . ALA A 1 184 ? -27.937 -6.879 10.080 1.00 38.38 184 ALA A N 1
ATOM 1459 C CA . ALA A 1 184 ? -29.044 -6.271 9.369 1.00 38.38 184 ALA A CA 1
ATOM 1460 C C . ALA A 1 184 ? -28.568 -5.193 8.384 1.00 38.38 184 ALA A C 1
ATOM 1462 O O . ALA A 1 184 ? -27.843 -4.263 8.733 1.00 38.38 184 ALA A O 1
ATOM 1463 N N . SER A 1 185 ? -29.077 -5.312 7.157 1.00 38.34 185 SER A N 1
ATOM 1464 C CA . SER A 1 185 ? -29.071 -4.323 6.073 1.00 38.34 185 SER A CA 1
ATOM 1465 C C . SER A 1 185 ? -27.708 -3.940 5.493 1.00 38.34 185 SER A C 1
ATOM 1467 O O . SER A 1 185 ? -27.203 -2.834 5.666 1.00 38.34 185 SER A O 1
ATOM 1469 N N . ALA A 1 186 ? -27.213 -4.813 4.616 1.00 37.22 186 ALA A N 1
ATOM 1470 C CA . ALA A 1 186 ? -26.563 -4.385 3.383 1.00 37.22 186 ALA A CA 1
ATOM 1471 C C . ALA A 1 186 ? -27.555 -3.557 2.534 1.00 37.22 186 ALA A C 1
ATOM 1473 O O . ALA A 1 186 ? -28.061 -4.018 1.518 1.00 37.22 186 ALA A O 1
ATOM 1474 N N . GLN A 1 187 ? -27.886 -2.339 2.966 1.00 32.19 187 GLN A N 1
ATOM 1475 C CA . GLN A 1 187 ? -28.392 -1.318 2.058 1.00 32.19 187 GLN A CA 1
ATOM 1476 C C . GLN A 1 187 ? -27.185 -0.534 1.563 1.00 32.19 187 GLN A C 1
ATOM 1478 O O . GLN A 1 187 ? -26.753 0.458 2.143 1.00 32.19 187 GLN A O 1
ATOM 1483 N N . GLN A 1 188 ? -26.620 -1.084 0.488 1.00 37.16 188 GLN A N 1
ATOM 1484 C CA . GLN A 1 188 ? -25.805 -0.395 -0.501 1.00 37.16 188 GLN A CA 1
ATOM 1485 C C . GLN A 1 188 ? -26.377 1.001 -0.762 1.00 37.16 188 GLN A C 1
ATOM 1487 O O . GLN A 1 188 ? -27.340 1.167 -1.508 1.00 37.16 188 GLN A O 1
ATOM 1492 N N . THR A 1 189 ? -25.755 2.022 -0.182 1.00 33.88 189 THR A N 1
ATOM 1493 C CA . THR A 1 189 ? -25.740 3.319 -0.840 1.00 33.88 189 THR A CA 1
ATOM 1494 C C . THR A 1 189 ? -24.719 3.205 -1.964 1.00 33.88 189 THR A C 1
ATOM 1496 O O . THR A 1 189 ? -23.508 3.185 -1.762 1.00 33.88 189 THR A O 1
ATOM 1499 N N . ASP A 1 190 ? -25.271 3.012 -3.159 1.00 28.66 190 ASP A N 1
ATOM 1500 C CA . ASP A 1 190 ? -24.639 2.980 -4.474 1.00 28.66 190 ASP A CA 1
ATOM 1501 C C . ASP A 1 190 ? -23.915 4.313 -4.753 1.00 28.66 190 ASP A C 1
ATOM 1503 O O . ASP A 1 190 ? -24.359 5.150 -5.534 1.00 28.66 190 ASP A O 1
ATOM 1507 N N . ARG A 1 191 ? -22.795 4.556 -4.064 1.00 33.75 191 ARG A N 1
ATOM 1508 C CA . ARG A 1 191 ? -21.758 5.492 -4.506 1.00 33.75 191 ARG A CA 1
ATOM 1509 C C . ARG A 1 191 ? -20.658 4.670 -5.160 1.00 33.75 191 ARG A C 1
ATOM 1511 O O . ARG A 1 191 ? -19.652 4.347 -4.536 1.00 33.75 191 ARG A O 1
ATOM 1518 N N . ARG A 1 192 ? -20.897 4.323 -6.430 1.00 36.94 192 ARG A N 1
ATOM 1519 C CA . ARG A 1 192 ? -19.914 3.782 -7.380 1.00 36.94 192 ARG A CA 1
ATOM 1520 C C . ARG A 1 192 ? -18.671 4.667 -7.418 1.00 36.94 192 ARG A C 1
ATOM 1522 O O . ARG A 1 192 ? -18.588 5.610 -8.198 1.00 36.94 192 ARG A O 1
ATOM 1529 N N . TYR A 1 193 ? -17.683 4.320 -6.609 1.00 36.72 193 TYR A N 1
ATOM 1530 C CA . TYR A 1 193 ? -16.319 4.293 -7.112 1.00 36.72 193 TYR A CA 1
ATOM 1531 C C . TYR A 1 193 ? -16.211 3.035 -7.982 1.00 36.72 193 TYR A C 1
ATOM 1533 O O . TYR A 1 193 ? -16.712 1.991 -7.558 1.00 36.72 193 TYR A O 1
ATOM 1541 N N . PRO A 1 194 ? -15.652 3.098 -9.201 1.00 40.41 194 PRO A N 1
ATOM 1542 C CA . PRO A 1 194 ? -15.530 1.914 -10.033 1.00 40.41 194 PRO A CA 1
ATOM 1543 C C . PRO A 1 194 ? -14.585 0.928 -9.339 1.00 40.41 194 PRO A C 1
ATOM 1545 O O . PRO A 1 194 ? -13.368 1.107 -9.327 1.00 40.41 194 PRO A O 1
ATOM 1548 N N . ASP A 1 195 ? -15.173 -0.105 -8.738 1.00 37.34 195 ASP A N 1
ATOM 1549 C CA . ASP A 1 195 ? -14.492 -1.319 -8.313 1.00 37.34 195 ASP A CA 1
ATOM 1550 C C . ASP A 1 195 ? -13.798 -1.921 -9.538 1.00 37.34 195 ASP A C 1
ATOM 1552 O O . ASP A 1 195 ? -14.381 -2.635 -10.351 1.00 37.34 195 ASP A O 1
ATOM 1556 N N . MET A 1 196 ? -12.513 -1.610 -9.680 1.00 47.59 196 MET A N 1
ATOM 1557 C CA . MET A 1 196 ? -11.665 -2.058 -10.783 1.00 47.59 196 MET A CA 1
ATOM 1558 C C . MET A 1 196 ? -11.204 -3.524 -10.630 1.00 47.59 196 MET A C 1
ATOM 1560 O O . MET A 1 196 ? -10.309 -3.984 -11.334 1.00 47.59 196 MET A O 1
ATOM 1564 N N . TYR A 1 197 ? -11.824 -4.279 -9.720 1.00 49.41 197 TYR A N 1
ATOM 1565 C CA . TYR A 1 197 ? -11.653 -5.723 -9.560 1.00 49.41 197 TYR A CA 1
ATOM 1566 C C . TYR A 1 197 ? -13.028 -6.392 -9.454 1.00 49.41 197 TYR A C 1
ATOM 1568 O O . TYR A 1 197 ? -13.368 -7.013 -8.450 1.00 49.41 197 TYR A O 1
ATOM 1576 N N . GLY A 1 198 ? -13.826 -6.218 -10.509 1.00 38.84 198 GLY A N 1
ATOM 1577 C CA . GLY A 1 198 ? -15.038 -6.988 -10.757 1.00 38.84 198 GLY A CA 1
ATOM 1578 C C . GLY A 1 198 ? -14.705 -8.409 -11.213 1.00 38.84 198 GLY A C 1
ATOM 1579 O O . GLY A 1 198 ? -14.030 -8.621 -12.219 1.00 38.84 198 GLY A O 1
ATOM 1580 N N . ASP A 1 199 ? -15.186 -9.348 -10.415 1.00 54.34 199 ASP A N 1
ATOM 1581 C CA . ASP A 1 199 ? -15.297 -10.786 -10.614 1.00 54.34 199 ASP A CA 1
ATOM 1582 C C . ASP A 1 199 ? -16.010 -11.158 -11.929 1.00 54.34 199 ASP A C 1
ATOM 1584 O O . ASP A 1 199 ? -17.157 -10.769 -12.146 1.00 54.34 199 ASP A O 1
ATOM 1588 N N . SER A 1 200 ? -15.324 -11.901 -12.805 1.00 45.62 200 SER A N 1
ATOM 1589 C CA . SER A 1 200 ? -15.899 -12.882 -13.745 1.00 45.62 200 SER A CA 1
ATOM 1590 C C . SER A 1 200 ? -14.775 -13.503 -14.571 1.00 45.62 200 SER A C 1
ATOM 1592 O O . SER A 1 200 ? -14.395 -12.984 -15.617 1.00 45.62 200 SER A O 1
ATOM 1594 N N . GLY A 1 201 ? -14.227 -14.609 -14.066 1.00 43.97 201 GLY A N 1
ATOM 1595 C CA . GLY A 1 201 ? -13.174 -15.379 -14.723 1.00 43.97 201 GLY A CA 1
ATOM 1596 C C . GLY A 1 201 ? -11.824 -14.668 -14.685 1.00 43.97 201 GLY A C 1
ATOM 1597 O O . GLY A 1 201 ? -11.580 -13.713 -15.419 1.00 43.97 201 GLY A O 1
ATOM 1598 N N . ASP A 1 202 ? -10.894 -15.162 -13.864 1.00 50.28 202 ASP A N 1
ATOM 1599 C CA . ASP A 1 202 ? -9.482 -14.993 -14.208 1.00 50.28 202 ASP A CA 1
ATOM 1600 C C . ASP A 1 202 ? -9.297 -15.711 -15.545 1.00 50.28 202 ASP A C 1
ATOM 1602 O O . ASP A 1 202 ? -9.109 -16.928 -15.599 1.00 50.28 202 ASP A O 1
ATOM 1606 N N . SER A 1 203 ? -9.436 -14.967 -16.639 1.00 58.38 203 SER A N 1
ATOM 1607 C CA . SER A 1 203 ? -8.942 -15.399 -17.925 1.00 58.38 203 SER A CA 1
ATOM 1608 C C . SER A 1 203 ? -7.489 -15.787 -17.689 1.00 58.38 203 SER A C 1
ATOM 1610 O O . SER A 1 203 ? -6.687 -15.019 -17.146 1.00 58.38 203 SER A O 1
ATOM 1612 N N . SER A 1 204 ? -7.135 -17.017 -18.056 1.00 74.69 204 SER A N 1
ATOM 1613 C CA . SER A 1 204 ? -5.751 -17.484 -17.961 1.00 74.69 204 SER A CA 1
ATOM 1614 C C . SER A 1 204 ? -4.781 -16.495 -18.623 1.00 74.69 204 SER A C 1
ATOM 1616 O O . SER A 1 204 ? -3.601 -16.489 -18.281 1.00 74.69 204 SER A O 1
ATOM 1618 N N . CYS A 1 205 ? -5.269 -15.639 -19.533 1.00 86.12 205 CYS A N 1
ATOM 1619 C CA . CYS A 1 205 ? -4.464 -14.595 -20.128 1.00 86.12 205 CYS A CA 1
ATOM 1620 C C . CYS A 1 205 ? -4.008 -13.515 -19.152 1.00 86.12 205 CYS A C 1
ATOM 1622 O O . CYS A 1 205 ? -2.815 -13.256 -19.113 1.00 86.12 205 CYS A O 1
ATOM 1624 N N . LEU A 1 206 ? -4.879 -12.897 -18.344 1.00 82.00 206 LEU A N 1
ATOM 1625 C CA . LEU A 1 206 ? -4.433 -11.803 -17.466 1.00 82.00 206 LEU A CA 1
ATOM 1626 C C . LEU A 1 206 ? -3.414 -12.270 -16.423 1.00 82.00 206 LEU A C 1
ATOM 1628 O O . LEU A 1 206 ? -2.548 -11.500 -16.017 1.00 82.00 206 LEU A O 1
ATOM 1632 N N . VAL A 1 207 ? -3.480 -13.543 -16.024 1.00 80.38 207 VAL A N 1
ATOM 1633 C CA . VAL A 1 207 ? -2.464 -14.167 -15.168 1.00 80.38 207 VAL A CA 1
ATOM 1634 C C . VAL A 1 207 ? -1.121 -14.266 -15.897 1.00 80.38 207 VAL A C 1
ATOM 1636 O O . VAL A 1 207 ? -0.096 -13.917 -15.315 1.00 80.38 207 VAL A O 1
ATOM 1639 N N . ASN A 1 208 ? -1.125 -14.672 -17.169 1.00 83.19 208 ASN A N 1
ATOM 1640 C CA . ASN A 1 208 ? 0.081 -14.794 -17.993 1.00 83.19 208 ASN A CA 1
ATOM 1641 C C . ASN A 1 208 ? 0.650 -13.425 -18.409 1.00 83.19 208 ASN A C 1
ATOM 1643 O O . ASN A 1 208 ? 1.860 -13.224 -18.393 1.00 83.19 208 ASN A O 1
ATOM 1647 N N . ALA A 1 209 ? -0.219 -12.462 -18.715 1.00 86.75 209 ALA A N 1
ATOM 1648 C CA . ALA A 1 209 ? 0.132 -11.095 -19.081 1.00 86.75 209 ALA A CA 1
ATOM 1649 C C . ALA A 1 209 ? 0.480 -10.224 -17.863 1.00 86.75 209 ALA A C 1
ATOM 1651 O O . ALA A 1 209 ? 0.899 -9.083 -18.024 1.00 86.75 209 ALA A O 1
ATOM 1652 N N . ARG A 1 210 ? 0.332 -10.735 -16.633 1.00 85.06 210 ARG A N 1
ATOM 1653 C CA . ARG A 1 210 ? 0.542 -9.965 -15.399 1.00 85.06 210 ARG A CA 1
ATOM 1654 C C . ARG A 1 210 ? 1.932 -9.345 -15.316 1.00 85.06 210 ARG A C 1
ATOM 1656 O O . ARG A 1 210 ? 2.051 -8.207 -14.871 1.00 85.06 210 ARG A O 1
ATOM 1663 N N . THR A 1 211 ? 2.962 -10.091 -15.710 1.00 82.88 211 THR A N 1
ATOM 1664 C CA . THR A 1 211 ? 4.343 -9.595 -15.712 1.00 82.88 211 THR A CA 1
ATOM 1665 C C . THR A 1 211 ? 4.499 -8.448 -16.707 1.00 82.88 211 THR A C 1
ATOM 1667 O O . THR A 1 211 ? 5.048 -7.416 -16.354 1.00 82.88 211 THR A O 1
ATOM 1670 N N . GLU A 1 212 ? 3.922 -8.567 -17.903 1.00 89.94 212 GLU A N 1
ATOM 1671 C CA . GLU A 1 212 ? 4.000 -7.526 -18.935 1.00 89.94 212 GLU A CA 1
ATOM 1672 C C . GLU A 1 212 ? 3.206 -6.278 -18.556 1.00 89.94 212 GLU A C 1
ATOM 1674 O O . GLU A 1 212 ? 3.708 -5.168 -18.681 1.00 89.94 212 GLU A O 1
ATOM 1679 N N . LEU A 1 213 ? 1.993 -6.445 -18.025 1.00 89.31 213 LEU A N 1
ATOM 1680 C CA . LEU A 1 213 ? 1.187 -5.333 -17.520 1.00 89.31 213 LEU A CA 1
ATOM 1681 C C . LEU A 1 213 ? 1.909 -4.594 -16.388 1.00 89.31 213 LEU A C 1
ATOM 1683 O O . LEU A 1 213 ? 1.855 -3.365 -16.325 1.00 89.31 213 LEU A O 1
ATOM 1687 N N . ARG A 1 214 ? 2.610 -5.332 -15.518 1.00 87.44 214 ARG A N 1
ATOM 1688 C CA . ARG A 1 214 ? 3.449 -4.747 -14.470 1.00 87.44 214 ARG A CA 1
ATOM 1689 C C . ARG A 1 214 ? 4.628 -3.983 -15.067 1.00 87.44 214 ARG A C 1
ATOM 1691 O O . ARG A 1 214 ? 4.824 -2.836 -14.692 1.00 87.44 214 ARG A O 1
ATOM 1698 N N . ASP A 1 215 ? 5.329 -4.551 -16.042 1.00 90.19 215 ASP A N 1
ATOM 1699 C CA . ASP A 1 215 ? 6.428 -3.870 -16.732 1.00 90.19 215 ASP A CA 1
ATOM 1700 C C . ASP A 1 215 ? 5.953 -2.590 -17.439 1.00 90.19 215 ASP A C 1
ATOM 1702 O O . ASP A 1 215 ? 6.622 -1.556 -17.373 1.00 90.19 215 ASP A O 1
ATOM 1706 N N . CYS A 1 216 ? 4.779 -2.620 -18.084 1.00 94.06 216 CYS A N 1
ATOM 1707 C CA . CYS A 1 216 ? 4.155 -1.433 -18.667 1.00 94.06 216 CYS A CA 1
ATOM 1708 C C . CYS A 1 216 ? 3.912 -0.369 -17.589 1.00 94.06 216 CYS A C 1
ATOM 1710 O O . CYS A 1 216 ? 4.250 0.803 -17.775 1.00 94.06 216 CYS A O 1
ATOM 1712 N N . GLN A 1 217 ? 3.336 -0.777 -16.456 1.00 91.50 217 GLN A N 1
ATOM 1713 C CA . GLN A 1 217 ? 3.002 0.120 -15.357 1.00 91.50 217 GLN A CA 1
ATOM 1714 C C . GLN A 1 217 ? 4.256 0.727 -14.719 1.00 91.50 217 GLN A C 1
ATOM 1716 O O . GLN A 1 217 ? 4.289 1.936 -14.487 1.00 91.50 217 GLN A O 1
ATOM 1721 N N . ASP A 1 218 ? 5.296 -0.072 -14.495 1.00 86.62 218 ASP A N 1
ATOM 1722 C CA . ASP A 1 218 ? 6.567 0.372 -13.924 1.00 86.62 218 ASP A CA 1
ATOM 1723 C C . ASP A 1 218 ? 7.262 1.378 -14.861 1.00 86.62 218 ASP A C 1
ATOM 1725 O O . ASP A 1 218 ? 7.734 2.426 -14.418 1.00 86.62 218 ASP A O 1
ATOM 1729 N N . ARG A 1 219 ? 7.248 1.141 -16.184 1.00 92.56 219 ARG A N 1
ATOM 1730 C CA . ARG A 1 219 ? 7.765 2.105 -17.178 1.00 92.56 219 ARG A CA 1
ATOM 1731 C C . ARG A 1 219 ? 6.995 3.420 -17.168 1.00 92.56 219 ARG A C 1
ATOM 1733 O O . ARG A 1 219 ? 7.609 4.485 -17.226 1.00 92.56 219 ARG A O 1
ATOM 1740 N N . PHE A 1 220 ? 5.670 3.359 -17.074 1.00 94.75 220 PHE A N 1
ATOM 1741 C CA . PHE A 1 220 ? 4.847 4.560 -16.992 1.00 94.75 220 PHE A CA 1
ATOM 1742 C C . PHE A 1 220 ? 5.123 5.347 -15.706 1.00 94.75 220 PHE A C 1
ATOM 1744 O O . PHE A 1 220 ? 5.297 6.562 -15.755 1.00 94.75 220 PHE A O 1
ATOM 1751 N N . GLN A 1 221 ? 5.240 4.666 -14.564 1.00 89.31 221 GLN A N 1
ATOM 1752 C CA . GLN A 1 221 ? 5.598 5.293 -13.289 1.00 89.31 221 GLN A CA 1
ATOM 1753 C C . GLN A 1 221 ? 6.992 5.926 -13.328 1.00 89.31 221 GLN A C 1
ATOM 1755 O O . GLN A 1 221 ? 7.174 7.044 -12.841 1.00 89.31 221 GLN A O 1
ATOM 1760 N N . ASN A 1 222 ? 7.960 5.267 -13.968 1.00 89.19 222 ASN A N 1
ATOM 1761 C CA . ASN A 1 222 ? 9.283 5.840 -14.194 1.00 89.19 222 ASN A CA 1
ATOM 1762 C C . ASN A 1 222 ? 9.193 7.121 -15.034 1.00 89.19 222 ASN A C 1
ATOM 1764 O O . ASN A 1 222 ? 9.725 8.147 -14.612 1.00 89.19 222 ASN A O 1
ATOM 1768 N N . ALA A 1 223 ? 8.443 7.110 -16.142 1.00 91.12 223 ALA A N 1
ATOM 1769 C CA . ALA A 1 223 ? 8.225 8.299 -16.968 1.00 91.12 223 ALA A CA 1
ATOM 1770 C C . ALA A 1 223 ? 7.541 9.440 -16.190 1.00 91.12 223 ALA A C 1
ATOM 1772 O O . ALA A 1 223 ? 7.946 10.595 -16.319 1.00 91.12 223 ALA A O 1
ATOM 1773 N N . GLN A 1 224 ? 6.565 9.131 -15.324 1.00 91.00 224 GLN A N 1
ATOM 1774 C CA . GLN A 1 224 ? 5.967 10.122 -14.419 1.00 91.00 224 GLN A CA 1
ATOM 1775 C C . GLN A 1 224 ? 7.012 10.726 -13.476 1.00 91.00 224 GLN A C 1
ATOM 1777 O O . GLN A 1 224 ? 7.068 11.945 -13.314 1.00 91.00 224 GLN A O 1
ATOM 1782 N N . SER A 1 225 ? 7.861 9.890 -12.872 1.00 87.12 225 SER A N 1
ATOM 1783 C CA . SER A 1 225 ? 8.905 10.356 -11.955 1.00 87.12 225 SER A CA 1
ATOM 1784 C C . SER A 1 225 ? 9.944 11.238 -12.659 1.00 87.12 225 SER A C 1
ATOM 1786 O O . SER A 1 225 ? 10.377 12.247 -12.107 1.00 87.12 225 SER A O 1
ATOM 1788 N N . GLU A 1 226 ? 10.310 10.909 -13.900 1.00 89.88 226 GLU A N 1
ATOM 1789 C CA . GLU A 1 226 ? 11.225 11.704 -14.719 1.00 89.88 226 GLU A CA 1
ATOM 1790 C C . GLU A 1 226 ? 10.607 13.032 -15.143 1.00 89.88 226 GLU A C 1
ATOM 1792 O O . GLU A 1 226 ? 11.281 14.059 -15.092 1.00 89.88 226 GLU A O 1
ATOM 1797 N N . ALA A 1 227 ? 9.324 13.031 -15.511 1.00 92.44 227 ALA A N 1
ATOM 1798 C CA . ALA A 1 227 ? 8.582 14.243 -15.821 1.00 92.44 227 ALA A CA 1
ATOM 1799 C C . ALA A 1 227 ? 8.558 15.192 -14.612 1.00 92.44 227 ALA A C 1
ATOM 1801 O O . ALA A 1 227 ? 8.846 16.377 -14.755 1.00 92.44 227 ALA A O 1
ATOM 1802 N N . MET A 1 228 ? 8.299 14.677 -13.403 1.00 87.38 228 MET A N 1
ATOM 1803 C CA . MET A 1 228 ? 8.298 15.480 -12.169 1.00 87.38 228 MET A CA 1
ATOM 1804 C C . MET A 1 228 ? 9.662 16.093 -11.826 1.00 87.38 228 MET A C 1
ATOM 1806 O O . MET A 1 228 ? 9.705 17.094 -11.119 1.00 87.38 228 MET A O 1
ATOM 1810 N N . ARG A 1 229 ? 10.768 15.527 -12.329 1.00 88.69 229 ARG A N 1
ATOM 1811 C CA . ARG A 1 229 ? 12.121 16.091 -12.170 1.00 88.69 229 ARG A CA 1
ATOM 1812 C C . ARG A 1 229 ? 12.427 17.228 -13.150 1.00 88.69 229 ARG A C 1
ATOM 1814 O O . ARG A 1 229 ? 13.500 17.815 -13.059 1.00 88.69 229 ARG A O 1
ATOM 1821 N N . ARG A 1 230 ? 11.550 17.507 -14.120 1.00 91.12 230 ARG A N 1
ATOM 1822 C CA . ARG A 1 230 ? 11.715 18.624 -15.059 1.00 91.12 230 ARG A CA 1
ATOM 1823 C C . ARG A 1 230 ? 11.096 19.889 -14.470 1.00 91.12 230 ARG A C 1
ATOM 1825 O O . ARG A 1 230 ? 9.913 19.897 -14.118 1.00 91.12 230 ARG A O 1
ATOM 1832 N N . ASP A 1 231 ? 11.890 20.955 -14.425 1.00 89.12 231 ASP A N 1
ATOM 1833 C CA . ASP A 1 231 ? 11.439 22.272 -13.964 1.00 89.12 231 ASP A CA 1
ATOM 1834 C C . ASP A 1 231 ? 10.479 22.913 -14.978 1.00 89.12 231 ASP A C 1
ATOM 1836 O O . ASP A 1 231 ? 9.409 23.408 -14.610 1.00 89.12 231 ASP A O 1
ATOM 1840 N N . ASP A 1 232 ? 10.822 22.812 -16.265 1.00 95.25 232 ASP A N 1
ATOM 1841 C CA . ASP A 1 232 ? 10.031 23.318 -17.385 1.00 95.25 232 ASP A CA 1
ATOM 1842 C C . ASP A 1 232 ? 8.700 22.557 -17.532 1.00 95.25 232 ASP A C 1
ATOM 1844 O O . ASP A 1 232 ? 8.666 21.322 -17.612 1.00 95.25 232 ASP A O 1
ATOM 1848 N N . SER A 1 233 ? 7.589 23.301 -17.536 1.00 91.12 233 SER A N 1
ATOM 1849 C CA . SER A 1 233 ? 6.239 22.736 -17.603 1.00 91.12 233 SER A CA 1
ATOM 1850 C C . SER A 1 233 ? 5.950 22.025 -18.912 1.00 91.12 233 SER A C 1
ATOM 1852 O O . SER A 1 233 ? 5.279 20.994 -18.893 1.00 91.12 233 SER A O 1
ATOM 1854 N N . ASP A 1 234 ? 6.465 22.538 -20.022 1.00 92.81 234 ASP A N 1
ATOM 1855 C CA . ASP A 1 234 ? 6.179 22.026 -21.356 1.00 92.81 234 ASP A CA 1
ATOM 1856 C C . ASP A 1 234 ? 6.971 20.743 -21.581 1.00 92.81 234 ASP A C 1
ATOM 1858 O O . ASP A 1 234 ? 6.410 19.738 -22.013 1.00 92.81 234 ASP A O 1
ATOM 1862 N N . MET A 1 235 ? 8.238 20.710 -21.155 1.00 91.12 235 MET A N 1
ATOM 1863 C CA . MET A 1 235 ? 9.035 19.480 -21.144 1.00 91.12 235 MET A CA 1
ATOM 1864 C C . MET A 1 235 ? 8.457 18.416 -20.208 1.00 91.12 235 MET A C 1
ATOM 1866 O O . MET A 1 235 ? 8.458 17.231 -20.546 1.00 91.12 235 MET A O 1
ATOM 1870 N N . ARG A 1 236 ? 7.967 18.813 -19.028 1.00 93.62 236 ARG A N 1
ATOM 1871 C CA . ARG A 1 236 ? 7.310 17.902 -18.080 1.00 93.62 236 ARG A CA 1
ATOM 1872 C C . ARG A 1 236 ? 6.043 17.300 -18.681 1.00 93.62 236 ARG A C 1
ATOM 1874 O O . ARG A 1 236 ? 5.872 16.083 -18.635 1.00 93.62 236 ARG A O 1
ATOM 1881 N N . ASN A 1 237 ? 5.183 18.134 -19.259 1.00 94.06 237 ASN A N 1
ATOM 1882 C CA . ASN A 1 237 ? 3.951 17.705 -19.917 1.00 94.06 237 ASN A CA 1
ATOM 1883 C C . ASN A 1 237 ? 4.255 16.801 -21.116 1.00 94.06 237 ASN A C 1
ATOM 1885 O O . ASN A 1 237 ? 3.654 15.737 -21.242 1.00 94.06 237 ASN A O 1
ATOM 1889 N N . HIS A 1 238 ? 5.249 17.161 -21.929 1.00 94.00 238 HIS A N 1
ATOM 1890 C CA . HIS A 1 238 ? 5.710 16.352 -23.051 1.00 94.00 238 HIS A CA 1
ATOM 1891 C C . HIS A 1 238 ? 6.201 14.969 -22.600 1.00 94.00 238 HIS A C 1
ATOM 1893 O O . HIS A 1 238 ? 5.742 13.955 -23.125 1.00 94.00 238 HIS A O 1
ATOM 1899 N N . GLN A 1 239 ? 7.063 14.902 -21.577 1.00 93.50 239 GLN A N 1
ATOM 1900 C CA . GLN A 1 239 ? 7.557 13.636 -21.020 1.00 93.50 239 GLN A CA 1
ATOM 1901 C C . GLN A 1 239 ? 6.409 12.774 -20.476 1.00 93.50 239 GLN A C 1
ATOM 1903 O O . GLN A 1 239 ? 6.376 11.565 -20.704 1.00 93.50 239 GLN A O 1
ATOM 1908 N N . LEU A 1 240 ? 5.451 13.392 -19.779 1.00 93.62 240 LEU A N 1
ATOM 1909 C CA . LEU A 1 240 ? 4.287 12.705 -19.228 1.00 93.62 240 LEU A CA 1
ATOM 1910 C C . LEU A 1 240 ? 3.391 12.136 -20.338 1.00 93.62 240 LEU A C 1
ATOM 1912 O O . LEU A 1 240 ? 2.990 10.972 -20.268 1.00 93.62 240 LEU A O 1
ATOM 1916 N N . CYS A 1 241 ? 3.133 12.925 -21.383 1.00 96.25 241 CYS A N 1
ATOM 1917 C CA . CYS A 1 241 ? 2.350 12.503 -22.538 1.00 96.25 241 CYS A CA 1
ATOM 1918 C C . CYS A 1 241 ? 3.047 11.397 -23.337 1.00 96.25 241 CYS A C 1
ATOM 1920 O O . CYS A 1 241 ? 2.403 10.405 -23.675 1.00 96.25 241 CYS A O 1
ATOM 1922 N N . CYS A 1 242 ? 4.360 11.484 -23.567 1.00 96.00 242 CYS A N 1
ATOM 1923 C CA . CYS A 1 242 ? 5.097 10.401 -24.219 1.00 96.00 242 CYS A CA 1
ATOM 1924 C C . CYS A 1 242 ? 5.140 9.128 -23.372 1.00 96.00 242 CYS A C 1
ATOM 1926 O O . CYS A 1 242 ? 4.994 8.032 -23.914 1.00 96.00 242 CYS A O 1
ATOM 1928 N N . GLY A 1 243 ? 5.247 9.253 -22.046 1.00 95.06 243 GLY A N 1
ATOM 1929 C CA . GLY A 1 243 ? 5.089 8.125 -21.131 1.00 95.06 243 GLY A CA 1
ATOM 1930 C C . GLY A 1 243 ? 3.716 7.459 -21.262 1.00 95.06 243 GLY A C 1
ATOM 1931 O O . GLY A 1 243 ? 3.634 6.233 -21.309 1.00 95.06 243 GLY A O 1
ATOM 1932 N N . LEU A 1 244 ? 2.642 8.249 -21.373 1.00 95.81 244 LEU A N 1
ATOM 1933 C CA . LEU A 1 244 ? 1.277 7.739 -21.532 1.00 95.81 244 LEU A CA 1
ATOM 1934 C C . LEU A 1 244 ? 1.062 7.048 -22.890 1.00 95.81 244 LEU A C 1
ATOM 1936 O O . LEU A 1 244 ? 0.401 6.010 -22.948 1.00 95.81 244 LEU A O 1
ATOM 1940 N N . VAL A 1 245 ? 1.638 7.583 -23.970 1.00 95.44 245 VAL A N 1
ATOM 1941 C CA . VAL A 1 245 ? 1.604 6.960 -25.307 1.00 95.44 245 VAL A CA 1
ATOM 1942 C C . VAL A 1 245 ? 2.343 5.623 -25.296 1.00 95.44 245 VAL A C 1
ATOM 1944 O O . VAL A 1 245 ? 1.770 4.614 -25.698 1.00 95.44 245 VAL A O 1
ATOM 1947 N N . ALA A 1 246 ? 3.563 5.583 -24.753 1.00 94.88 246 ALA A N 1
ATOM 1948 C CA . ALA A 1 246 ? 4.332 4.346 -24.629 1.00 94.88 246 ALA A CA 1
ATOM 1949 C C . ALA A 1 246 ? 3.619 3.312 -23.740 1.00 94.88 246 ALA A C 1
ATOM 1951 O O . ALA A 1 246 ? 3.645 2.114 -24.022 1.00 94.88 246 ALA A O 1
ATOM 1952 N N . TYR A 1 247 ? 2.941 3.767 -22.681 1.00 95.88 247 TYR A N 1
ATOM 1953 C CA . TYR A 1 247 ? 2.117 2.903 -21.842 1.00 95.88 247 TYR A CA 1
ATOM 1954 C C . TYR A 1 247 ? 0.957 2.293 -22.631 1.00 95.88 247 TYR A C 1
ATOM 1956 O O . TYR A 1 247 ? 0.745 1.085 -22.560 1.00 95.88 247 TYR A O 1
ATOM 1964 N N . LYS A 1 248 ? 0.253 3.099 -23.438 1.00 95.69 248 LYS A N 1
ATOM 1965 C CA . LYS A 1 248 ? -0.809 2.619 -24.331 1.00 95.69 248 LYS A CA 1
ATOM 1966 C C . LYS A 1 248 ? -0.299 1.541 -25.283 1.00 95.69 248 LYS A C 1
ATOM 1968 O O . LYS A 1 248 ? -0.897 0.477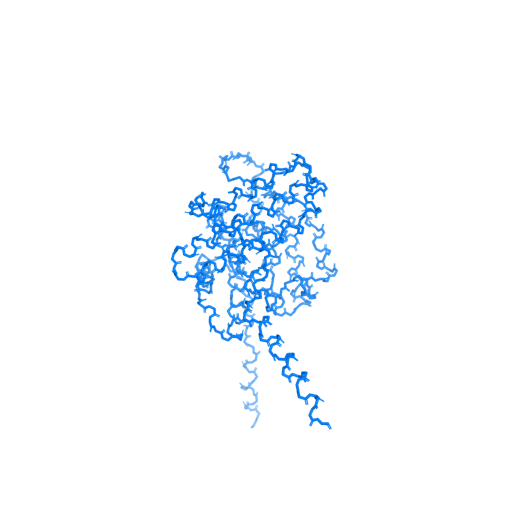 -25.353 1.00 95.69 248 LYS A O 1
ATOM 1973 N N . GLU A 1 249 ? 0.808 1.797 -25.974 1.00 94.94 249 GLU A N 1
ATOM 1974 C CA . GLU A 1 249 ? 1.413 0.847 -26.919 1.00 94.94 249 GLU A CA 1
ATOM 1975 C C . GLU A 1 249 ? 1.829 -0.458 -26.228 1.00 94.94 249 GLU A C 1
ATOM 1977 O O . GLU A 1 249 ? 1.585 -1.548 -26.743 1.00 94.94 249 GLU A O 1
ATOM 1982 N N . CYS A 1 250 ? 2.383 -0.361 -25.018 1.00 95.81 250 CYS A N 1
ATOM 1983 C CA . CYS A 1 250 ? 2.714 -1.522 -24.197 1.00 95.81 250 CYS A CA 1
ATOM 1984 C C . CYS A 1 250 ? 1.465 -2.351 -23.843 1.00 95.81 250 CYS A C 1
ATOM 1986 O O . CYS A 1 250 ? 1.477 -3.579 -23.945 1.00 95.81 250 CYS A O 1
ATOM 1988 N N . LEU A 1 251 ? 0.360 -1.683 -23.489 1.00 95.25 251 LEU A N 1
ATOM 1989 C CA . LEU A 1 251 ? -0.918 -2.340 -23.217 1.00 95.25 251 LEU A CA 1
ATOM 1990 C C . LEU A 1 251 ? -1.538 -2.970 -24.471 1.00 95.25 251 LEU A C 1
ATOM 1992 O O . LEU A 1 251 ? -2.136 -4.035 -24.351 1.00 95.25 251 LEU A O 1
ATOM 1996 N N . GLU A 1 252 ? -1.384 -2.374 -25.657 1.00 95.00 252 GLU A N 1
ATOM 1997 C CA . GLU A 1 252 ? -1.811 -2.998 -26.921 1.00 95.00 252 GLU A CA 1
ATOM 1998 C C . GLU A 1 252 ? -1.055 -4.311 -27.180 1.00 95.00 252 GLU A C 1
ATOM 2000 O O . GLU A 1 252 ? -1.679 -5.316 -27.511 1.00 95.00 252 GLU A O 1
ATOM 2005 N N . GLY A 1 253 ? 0.254 -4.367 -26.908 1.00 92.50 253 GLY A N 1
ATOM 2006 C CA . GLY A 1 253 ? 1.013 -5.623 -26.994 1.00 92.50 253 GLY A CA 1
ATOM 2007 C C . GLY A 1 253 ? 0.508 -6.706 -26.028 1.00 92.50 253 GLY A C 1
ATOM 2008 O O . GLY A 1 253 ? 0.456 -7.888 -26.375 1.00 92.50 253 GLY A O 1
ATOM 2009 N N . ALA A 1 254 ? 0.070 -6.311 -24.827 1.00 90.31 254 ALA A N 1
ATOM 2010 C CA . ALA A 1 254 ? -0.574 -7.223 -23.882 1.00 90.31 254 ALA A CA 1
ATOM 2011 C C . ALA A 1 254 ? -1.988 -7.636 -24.340 1.00 90.31 254 ALA A C 1
ATOM 2013 O O . ALA A 1 254 ? -2.387 -8.783 -24.134 1.00 90.31 254 ALA A O 1
ATOM 2014 N N . LYS A 1 255 ? -2.737 -6.735 -24.995 1.00 93.19 255 LYS A N 1
ATOM 2015 C CA . LYS A 1 255 ? -4.034 -7.053 -25.611 1.00 93.19 255 LYS A CA 1
ATOM 2016 C C . LYS A 1 255 ? -3.886 -8.042 -26.748 1.00 93.19 255 LYS A C 1
ATOM 2018 O O . LYS A 1 255 ? -4.702 -8.932 -26.834 1.00 93.19 255 LYS A O 1
ATOM 2023 N N . GLU A 1 256 ? -2.867 -7.956 -27.593 1.00 92.00 256 GLU A N 1
ATOM 2024 C CA . GLU A 1 256 ? -2.687 -8.943 -28.670 1.00 92.00 256 GLU A CA 1
ATOM 2025 C C . GLU A 1 256 ? -2.499 -10.368 -28.127 1.00 92.00 256 GLU A C 1
ATOM 2027 O O . GLU A 1 256 ? -2.937 -11.343 -28.738 1.00 92.00 256 GLU A O 1
ATOM 2032 N N . LYS A 1 257 ? -1.896 -10.491 -26.940 1.00 90.44 257 LYS A N 1
ATOM 2033 C CA . LYS A 1 257 ? -1.727 -11.772 -26.240 1.00 90.44 257 LYS A CA 1
ATOM 2034 C C . LYS A 1 257 ? -2.994 -12.233 -25.530 1.00 90.44 257 LYS A C 1
ATOM 2036 O O . LYS A 1 257 ? -3.143 -13.431 -25.283 1.00 90.44 257 LYS A O 1
ATOM 2041 N N . CYS A 1 258 ? -3.897 -11.308 -25.212 1.00 85.38 258 CYS A N 1
ATOM 2042 C CA . CYS A 1 258 ? -5.150 -11.594 -24.538 1.00 85.38 258 CYS A CA 1
ATOM 2043 C C . CYS A 1 258 ? -6.343 -11.549 -25.483 1.00 85.38 258 CYS A C 1
ATOM 2045 O O . CYS A 1 258 ? -6.600 -10.578 -26.173 1.00 85.38 258 CYS A O 1
ATOM 2047 N N . GLY A 1 259 ? -7.125 -12.625 -25.505 1.00 84.81 259 GLY A N 1
ATOM 2048 C CA . GLY A 1 259 ? -8.306 -12.692 -26.357 1.00 84.81 259 GLY A CA 1
ATOM 2049 C C . GLY A 1 259 ? -9.276 -11.511 -26.151 1.00 84.81 259 GLY A C 1
ATOM 2050 O O . GLY A 1 259 ? -9.214 -10.792 -25.149 1.00 84.81 259 GLY A O 1
ATOM 2051 N N . PRO A 1 260 ? -10.245 -11.335 -27.064 1.00 86.69 260 PRO A N 1
ATOM 2052 C CA . PRO A 1 260 ? -11.193 -10.216 -27.049 1.00 86.69 260 PRO A CA 1
ATOM 2053 C C . PRO A 1 260 ? -12.031 -10.105 -25.762 1.00 86.69 260 PRO A C 1
ATOM 2055 O O . PRO A 1 260 ? -12.636 -9.067 -25.521 1.00 86.69 260 PRO A O 1
ATOM 2058 N N . SER A 1 261 ? -12.067 -11.145 -24.923 1.00 84.50 261 SER A N 1
ATOM 2059 C CA . SER A 1 261 ? -12.692 -11.125 -23.596 1.00 84.50 261 SER A CA 1
ATOM 2060 C C . SER A 1 261 ? -12.014 -10.177 -22.601 1.00 84.50 261 SER A C 1
ATOM 2062 O O . SER A 1 261 ? -12.667 -9.701 -21.676 1.00 84.50 261 SER A O 1
ATOM 2064 N N . ASP A 1 262 ? -10.719 -9.902 -22.770 1.00 85.50 262 ASP A N 1
ATOM 2065 C CA . ASP A 1 262 ? -9.900 -9.171 -21.792 1.00 85.50 262 ASP A CA 1
ATOM 2066 C C . ASP A 1 262 ? -9.529 -7.753 -22.230 1.00 85.50 262 ASP A C 1
ATOM 2068 O O . ASP A 1 262 ? -9.079 -6.945 -21.412 1.00 85.50 262 ASP A O 1
ATOM 2072 N N . THR A 1 263 ? -9.763 -7.415 -23.498 1.00 89.31 263 THR A N 1
ATOM 2073 C CA . THR A 1 263 ? -9.449 -6.098 -24.073 1.00 89.31 263 THR A CA 1
ATOM 2074 C C . THR A 1 263 ? -10.132 -4.972 -23.308 1.00 89.31 263 THR A C 1
ATOM 2076 O O . THR A 1 263 ? -9.469 -4.009 -22.932 1.00 89.31 263 THR A O 1
ATOM 2079 N N . GLY A 1 264 ? -11.410 -5.140 -22.951 1.00 89.06 264 GLY A N 1
ATOM 2080 C CA . GLY A 1 264 ? -12.155 -4.152 -22.167 1.00 89.06 264 GLY A CA 1
ATOM 2081 C C . GLY A 1 264 ? -11.569 -3.902 -20.771 1.00 89.06 264 GLY A C 1
ATOM 2082 O O . GLY A 1 264 ? -11.642 -2.787 -20.255 1.00 89.06 264 GLY A O 1
ATOM 2083 N N . ARG A 1 265 ? -10.933 -4.910 -20.153 1.00 86.12 265 ARG A N 1
ATOM 2084 C CA . ARG A 1 265 ? -10.250 -4.738 -18.858 1.00 86.12 265 ARG A CA 1
ATOM 2085 C C . ARG A 1 265 ? -8.956 -3.952 -19.034 1.00 86.12 265 ARG A C 1
ATOM 2087 O O . ARG A 1 265 ? -8.698 -3.040 -18.252 1.00 86.12 265 ARG A O 1
ATOM 2094 N N . ILE A 1 266 ? -8.187 -4.260 -20.076 1.00 91.06 266 ILE A N 1
ATOM 2095 C CA . ILE A 1 266 ? -6.954 -3.534 -20.399 1.00 91.06 266 ILE A CA 1
ATOM 2096 C C . ILE A 1 266 ? -7.263 -2.080 -20.808 1.00 91.06 266 ILE A C 1
ATOM 2098 O O . ILE A 1 266 ? -6.567 -1.161 -20.380 1.00 91.06 266 ILE A O 1
ATOM 2102 N N . ASP A 1 267 ? -8.359 -1.834 -21.528 1.00 91.94 267 ASP A N 1
ATOM 2103 C CA . ASP A 1 267 ? -8.838 -0.481 -21.844 1.00 91.94 267 ASP A CA 1
ATOM 2104 C C . ASP A 1 267 ? -9.165 0.333 -20.592 1.00 91.94 267 ASP A C 1
ATOM 2106 O O . ASP A 1 267 ? -8.818 1.511 -20.500 1.00 91.94 267 ASP A O 1
ATOM 2110 N N . ASN A 1 268 ? -9.802 -0.286 -19.596 1.00 87.38 268 ASN A N 1
ATOM 2111 C CA . ASN A 1 268 ? -10.079 0.382 -18.326 1.00 87.38 268 ASN A CA 1
ATOM 2112 C C . ASN A 1 268 ? -8.789 0.727 -17.563 1.00 87.38 268 ASN A C 1
ATOM 2114 O O . ASN A 1 268 ? -8.725 1.778 -16.919 1.00 87.38 268 ASN A O 1
ATOM 2118 N N . ILE A 1 269 ? -7.752 -0.117 -17.659 1.00 88.25 269 ILE A N 1
ATOM 2119 C CA . ILE A 1 269 ? -6.414 0.179 -17.119 1.00 88.25 269 ILE A CA 1
ATOM 2120 C C . ILE A 1 269 ? -5.819 1.416 -17.788 1.00 88.25 269 ILE A C 1
ATOM 2122 O O . ILE A 1 269 ? -5.360 2.321 -17.086 1.00 88.25 269 ILE A O 1
ATOM 2126 N N . TYR A 1 270 ? -5.884 1.492 -19.116 1.00 94.06 270 TYR A N 1
ATOM 2127 C CA . TYR A 1 270 ? -5.416 2.662 -19.850 1.00 94.06 270 TYR A CA 1
ATOM 2128 C C . TYR A 1 270 ? -6.187 3.933 -19.461 1.00 94.06 270 TYR A C 1
ATOM 2130 O O . TYR A 1 270 ? -5.569 4.914 -19.056 1.00 94.06 270 TYR A O 1
ATOM 2138 N N . LYS A 1 271 ? -7.527 3.898 -19.476 1.00 91.00 271 LYS A N 1
ATOM 2139 C CA . LYS A 1 271 ? -8.377 5.050 -19.108 1.00 91.00 271 LYS A CA 1
ATOM 2140 C C . LYS A 1 271 ? -8.111 5.558 -17.692 1.00 91.00 271 LYS A C 1
ATOM 2142 O O . LYS A 1 271 ? -8.159 6.757 -17.433 1.00 91.00 271 LYS A O 1
ATOM 2147 N N . THR A 1 272 ? -7.809 4.651 -16.764 1.00 84.94 272 THR A N 1
ATOM 2148 C CA . THR A 1 272 ? -7.445 5.024 -15.392 1.00 84.94 272 THR A CA 1
ATOM 2149 C C . THR A 1 272 ? -6.129 5.800 -15.372 1.00 84.94 272 THR A C 1
ATOM 2151 O O . THR A 1 272 ? -6.054 6.840 -14.721 1.00 84.94 272 THR A O 1
ATOM 2154 N N . ALA A 1 273 ? -5.111 5.342 -16.106 1.00 89.06 273 ALA A N 1
ATOM 2155 C CA . ALA A 1 273 ? -3.838 6.053 -16.227 1.00 89.06 273 ALA A CA 1
ATOM 2156 C C . ALA A 1 273 ? -3.994 7.407 -16.939 1.00 89.06 273 ALA A C 1
ATOM 2158 O O . ALA A 1 273 ? -3.443 8.402 -16.477 1.00 89.06 273 ALA A O 1
ATOM 2159 N N . GLU A 1 274 ? -4.801 7.463 -17.999 1.00 93.06 274 GLU A N 1
ATOM 2160 C CA . GLU A 1 274 ? -5.137 8.693 -18.720 1.00 93.06 274 GLU A CA 1
ATOM 2161 C C . GLU A 1 274 ? -5.807 9.718 -17.796 1.00 93.06 274 GLU A C 1
ATOM 2163 O O . GLU A 1 274 ? -5.358 10.853 -17.714 1.00 93.06 274 GLU A O 1
ATOM 2168 N N . SER A 1 275 ? -6.792 9.308 -16.989 1.00 88.56 275 SER A N 1
ATOM 2169 C CA . SER A 1 275 ? -7.472 10.212 -16.045 1.00 88.56 275 SER A CA 1
ATOM 2170 C C . SER A 1 275 ? -6.564 10.784 -14.943 1.00 88.56 275 SER A C 1
ATOM 2172 O O . SER A 1 275 ? -6.879 11.815 -14.347 1.00 88.56 275 SER A O 1
ATOM 2174 N N . GLN A 1 276 ? -5.436 10.125 -14.653 1.00 85.19 276 GLN A N 1
ATOM 2175 C CA . GLN A 1 276 ? -4.438 10.624 -13.701 1.00 85.19 276 GLN A CA 1
ATOM 2176 C C . GLN A 1 276 ? -3.549 11.707 -14.323 1.00 85.19 276 GLN A C 1
ATOM 2178 O O . GLN A 1 276 ? -3.033 12.568 -13.606 1.00 85.19 276 GLN A O 1
ATOM 2183 N N . VAL A 1 277 ? -3.388 11.687 -15.647 1.00 88.94 277 VAL A N 1
ATOM 2184 C CA . VAL A 1 277 ? -2.668 12.705 -16.407 1.00 88.94 277 VAL A CA 1
ATOM 2185 C C . VAL A 1 277 ? -3.636 13.856 -16.676 1.00 88.94 277 VAL A C 1
ATOM 2187 O O . VAL A 1 277 ? -4.456 13.813 -17.580 1.00 88.94 277 VAL A O 1
ATOM 2190 N N . LYS A 1 278 ? -3.560 14.923 -15.871 1.00 88.19 278 LYS A N 1
ATOM 2191 C CA . LYS A 1 278 ? -4.426 16.118 -16.000 1.00 88.19 278 LYS A CA 1
ATOM 2192 C C . LYS A 1 278 ? -4.099 17.006 -17.215 1.00 88.19 278 LYS A C 1
ATOM 2194 O O . LYS A 1 278 ? -4.460 18.180 -17.224 1.00 88.19 278 LYS A O 1
ATOM 2199 N N . VAL A 1 279 ? -3.358 16.482 -18.184 1.00 89.88 279 VAL A N 1
ATOM 2200 C CA . VAL A 1 279 ? -2.832 17.212 -19.339 1.00 89.88 279 VAL A CA 1
ATOM 2201 C C . VAL A 1 279 ? -3.437 16.598 -20.592 1.00 89.88 279 VAL A C 1
ATOM 2203 O O . VAL A 1 279 ? -3.497 15.376 -20.706 1.00 89.88 279 VAL A O 1
ATOM 2206 N N . ASP A 1 280 ? -3.885 17.440 -21.519 1.00 92.12 280 ASP A N 1
ATOM 2207 C CA . ASP A 1 280 ? -4.345 16.979 -22.824 1.00 92.12 280 ASP A CA 1
ATOM 2208 C C . ASP A 1 280 ? -3.136 16.563 -23.674 1.00 92.12 280 ASP A C 1
ATOM 2210 O O . ASP A 1 280 ? -2.265 17.375 -23.982 1.00 92.12 280 ASP A O 1
ATOM 2214 N N . CYS A 1 281 ? -3.067 15.276 -24.012 1.00 93.12 281 CYS A N 1
ATOM 2215 C CA . CYS A 1 281 ? -1.959 14.688 -24.760 1.00 93.12 281 CYS A CA 1
ATOM 2216 C C . CYS A 1 281 ? -2.273 14.468 -26.248 1.00 93.12 281 CYS A C 1
ATOM 2218 O O . CYS A 1 281 ? -1.483 13.819 -26.940 1.00 93.12 281 CYS A O 1
ATOM 2220 N N . THR A 1 282 ? -3.405 14.972 -26.753 1.00 89.88 282 THR A N 1
ATOM 2221 C CA . THR A 1 282 ? -3.857 14.733 -28.137 1.00 89.88 282 THR A CA 1
ATOM 2222 C C . THR A 1 282 ? -2.850 15.213 -29.184 1.00 89.88 282 THR A C 1
ATOM 2224 O O . THR A 1 282 ? -2.499 14.448 -30.080 1.00 89.88 282 THR A O 1
ATOM 2227 N N . GLU A 1 283 ? -2.308 16.422 -29.035 1.00 87.69 283 GLU A N 1
ATOM 2228 C CA . GLU A 1 283 ? -1.339 17.002 -29.981 1.00 87.69 283 GLU A CA 1
ATOM 2229 C C . GLU A 1 283 ? 0.069 16.398 -29.847 1.00 87.69 283 GLU A C 1
ATOM 2231 O O . GLU A 1 283 ? 0.833 16.327 -30.808 1.00 87.69 283 GLU A O 1
ATOM 2236 N N . THR A 1 284 ? 0.431 15.922 -28.652 1.00 85.56 284 THR A N 1
ATOM 2237 C CA . THR A 1 284 ? 1.790 15.422 -28.376 1.00 85.56 284 THR A CA 1
ATOM 2238 C C . THR A 1 284 ? 2.000 13.986 -28.866 1.00 85.56 284 THR A C 1
ATOM 2240 O O . THR A 1 284 ? 3.136 13.555 -29.070 1.00 85.56 284 THR A O 1
ATOM 2243 N N . ALA A 1 285 ? 0.917 13.240 -29.104 1.00 84.44 285 ALA A N 1
ATOM 2244 C CA . ALA A 1 285 ? 0.980 11.827 -29.466 1.00 84.44 285 ALA A CA 1
ATOM 2245 C C . ALA A 1 285 ? 1.775 11.549 -30.754 1.00 84.44 285 ALA A C 1
ATOM 2247 O O . ALA A 1 285 ? 2.458 10.528 -30.842 1.00 84.44 285 ALA A O 1
ATOM 2248 N N . GLU A 1 286 ? 1.727 12.448 -31.739 1.00 86.31 286 GLU A N 1
ATOM 2249 C CA . GLU A 1 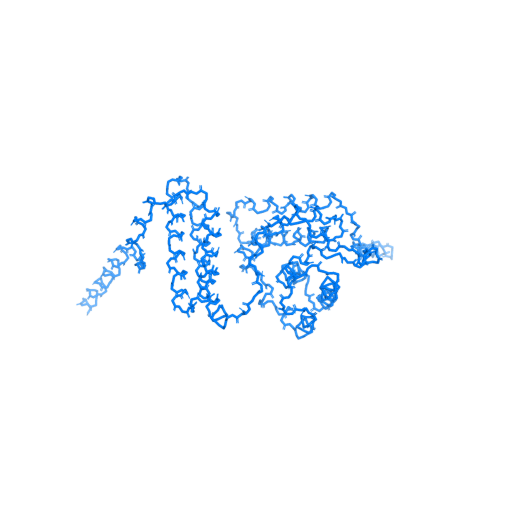286 ? 2.474 12.291 -32.994 1.00 86.31 286 GLU A CA 1
ATOM 2250 C C . GLU A 1 286 ? 3.980 12.497 -32.803 1.00 86.31 286 GLU A C 1
ATOM 2252 O O . GLU A 1 286 ? 4.786 11.775 -33.390 1.00 86.31 286 GLU A O 1
ATOM 2257 N N . SER A 1 287 ? 4.365 13.419 -31.918 1.00 89.50 287 SER A N 1
ATOM 2258 C CA . SER A 1 287 ? 5.769 13.713 -31.618 1.00 89.50 287 SER A CA 1
ATOM 2259 C C . SER A 1 287 ? 6.468 12.552 -30.895 1.00 89.50 287 SER A C 1
ATOM 2261 O O . SER A 1 287 ? 7.652 12.301 -31.117 1.00 89.50 287 SER A O 1
ATOM 2263 N N . CYS A 1 288 ? 5.732 11.785 -30.086 1.00 89.06 288 CYS A N 1
ATOM 2264 C CA . CYS A 1 288 ? 6.294 10.689 -29.294 1.00 89.06 288 CYS A CA 1
ATOM 2265 C C . CYS A 1 288 ? 6.613 9.422 -30.111 1.00 89.06 288 CYS A C 1
ATOM 2267 O O . CYS A 1 288 ? 7.487 8.646 -29.719 1.00 89.06 288 CYS A O 1
ATOM 2269 N N . LYS A 1 289 ? 5.955 9.212 -31.261 1.00 81.31 289 LYS A N 1
ATOM 2270 C CA . LYS A 1 289 ? 6.099 7.988 -32.077 1.00 81.31 289 LYS A CA 1
ATOM 2271 C C . LYS A 1 289 ? 7.466 7.834 -32.757 1.00 81.31 289 LYS A C 1
ATOM 2273 O O . LYS A 1 289 ? 7.794 6.748 -33.221 1.00 81.31 289 LYS A O 1
ATOM 2278 N N . GLY A 1 290 ? 8.282 8.889 -32.801 1.00 66.25 290 GLY A N 1
ATOM 2279 C CA . GLY A 1 290 ? 9.602 8.873 -33.446 1.00 66.25 290 GLY A CA 1
ATOM 2280 C C . GLY A 1 290 ? 10.759 8.354 -32.584 1.00 66.25 290 GLY A C 1
ATOM 2281 O O . GLY A 1 290 ? 11.822 8.067 -33.126 1.00 66.25 290 GLY A O 1
ATOM 2282 N N . ASN A 1 291 ? 10.572 8.212 -31.266 1.00 58.62 291 ASN A N 1
ATOM 2283 C CA . ASN A 1 291 ? 11.666 7.926 -30.320 1.00 58.62 291 ASN A CA 1
ATOM 2284 C C . ASN A 1 291 ? 11.579 6.539 -29.655 1.00 58.62 291 ASN A C 1
ATOM 2286 O O . ASN A 1 291 ? 12.338 6.236 -28.731 1.00 58.62 291 ASN A O 1
ATOM 2290 N N . GLY A 1 292 ? 10.671 5.677 -30.118 1.00 49.72 292 GLY A N 1
ATOM 2291 C CA . GLY A 1 292 ? 10.498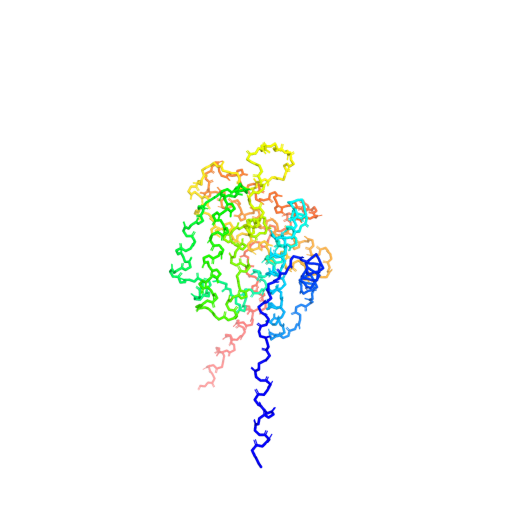 4.325 -29.594 1.00 49.72 292 GLY A CA 1
ATOM 2292 C C . GLY A 1 292 ? 11.701 3.423 -29.893 1.00 49.72 292 GLY A C 1
ATOM 2293 O O . GLY A 1 292 ? 11.888 2.977 -31.018 1.00 49.72 292 GLY A O 1
ATOM 2294 N N . ALA A 1 293 ? 12.478 3.113 -28.852 1.00 45.31 293 ALA A N 1
ATOM 2295 C CA . ALA A 1 293 ? 13.443 2.008 -28.777 1.00 45.31 293 ALA A CA 1
ATOM 2296 C C . ALA A 1 293 ? 14.805 2.139 -29.487 1.00 45.31 293 ALA A C 1
ATOM 2298 O O . ALA A 1 293 ? 15.475 1.130 -29.699 1.00 45.31 293 ALA A O 1
ATOM 2299 N N . SER A 1 294 ? 15.308 3.349 -29.731 1.00 40.94 294 SER A N 1
ATOM 2300 C CA . SER A 1 294 ? 16.766 3.510 -29.768 1.00 40.94 294 SER A CA 1
ATOM 2301 C C . SER A 1 294 ? 17.219 3.922 -28.382 1.00 40.94 294 SER A C 1
ATOM 2303 O O . SER A 1 294 ? 17.004 5.055 -27.960 1.00 40.94 294 SER A O 1
ATOM 2305 N N . SER A 1 295 ? 17.839 2.991 -27.657 1.00 41.97 295 SER A N 1
ATOM 2306 C CA . SER A 1 295 ? 18.777 3.344 -26.598 1.00 41.97 295 SER A CA 1
ATOM 2307 C C . SER A 1 295 ? 19.620 4.505 -27.115 1.00 41.97 295 SER A C 1
ATOM 2309 O O . SER A 1 295 ? 20.393 4.322 -28.059 1.00 41.97 295 SER A O 1
ATOM 2311 N N . ILE A 1 296 ? 19.435 5.697 -26.550 1.00 44.41 296 ILE A N 1
ATOM 2312 C CA . ILE A 1 296 ? 20.318 6.829 -26.791 1.00 44.41 296 ILE A CA 1
ATOM 2313 C C . ILE A 1 296 ? 21.628 6.447 -26.104 1.00 44.41 296 ILE A C 1
ATOM 2315 O O . ILE A 1 296 ? 21.933 6.869 -24.994 1.00 44.41 296 ILE A O 1
ATOM 2319 N N . ILE A 1 297 ? 22.401 5.581 -26.757 1.00 44.69 297 ILE A N 1
ATOM 2320 C CA . ILE A 1 297 ? 23.842 5.689 -26.697 1.00 44.69 297 ILE A CA 1
ATOM 2321 C C . ILE A 1 297 ? 24.057 7.074 -27.297 1.00 44.69 297 ILE A C 1
ATOM 2323 O O . ILE A 1 297 ? 23.743 7.248 -28.480 1.00 44.69 297 ILE A O 1
ATOM 2327 N N . PRO A 1 298 ? 24.460 8.090 -26.511 1.00 44.47 298 PRO A N 1
ATOM 2328 C CA . PRO A 1 298 ? 24.746 9.389 -27.092 1.00 44.47 298 PRO A CA 1
ATOM 2329 C C . PRO A 1 298 ? 25.680 9.116 -28.266 1.00 44.47 298 PRO A C 1
ATOM 2331 O O . PRO A 1 298 ? 26.637 8.359 -28.121 1.00 44.47 298 PRO A O 1
ATOM 2334 N N . THR A 1 299 ? 25.395 9.661 -29.442 1.00 53.91 299 THR A N 1
ATOM 2335 C CA . THR A 1 299 ? 26.212 9.479 -30.657 1.00 53.91 299 THR A CA 1
ATOM 2336 C C . THR A 1 299 ? 27.700 9.767 -30.395 1.00 53.91 299 THR A C 1
ATOM 2338 O O . THR A 1 299 ? 28.586 9.214 -31.043 1.00 53.91 299 THR A O 1
ATOM 2341 N N . ASN A 1 300 ? 27.976 10.530 -29.338 1.00 55.69 300 ASN A N 1
ATOM 2342 C CA . ASN A 1 300 ? 29.294 10.809 -28.787 1.00 55.69 300 ASN A CA 1
ATOM 2343 C C . ASN A 1 300 ? 29.993 9.583 -28.159 1.00 55.69 300 ASN A C 1
ATOM 2345 O O . ASN A 1 300 ? 31.209 9.480 -28.241 1.00 55.69 300 ASN A O 1
ATOM 2349 N N . ALA A 1 301 ? 29.276 8.632 -27.555 1.00 60.97 301 ALA A N 1
ATOM 2350 C CA . ALA A 1 301 ? 29.869 7.437 -26.951 1.00 60.97 301 ALA A CA 1
ATOM 2351 C C . ALA A 1 301 ? 30.371 6.445 -28.009 1.00 60.97 301 ALA A C 1
ATOM 2353 O O . ALA A 1 301 ? 31.471 5.919 -27.863 1.00 60.97 301 ALA A O 1
ATOM 2354 N N . ALA A 1 302 ? 29.641 6.248 -29.112 1.00 70.19 302 ALA A N 1
ATOM 2355 C CA . ALA A 1 302 ? 30.134 5.436 -30.229 1.00 70.19 302 ALA A CA 1
ATOM 2356 C C . ALA A 1 302 ? 31.395 6.057 -30.860 1.00 70.19 302 ALA A C 1
ATOM 2358 O O . ALA A 1 302 ? 32.358 5.343 -31.136 1.00 70.19 302 ALA A O 1
ATOM 2359 N N . ALA A 1 303 ? 31.432 7.388 -31.002 1.00 76.75 303 ALA A N 1
ATOM 2360 C CA . ALA A 1 303 ? 32.620 8.103 -31.465 1.00 76.75 303 ALA A CA 1
ATOM 2361 C C . ALA A 1 303 ? 33.809 7.957 -30.496 1.00 76.75 303 ALA A C 1
ATOM 2363 O O . ALA A 1 303 ? 34.928 7.721 -30.942 1.00 76.75 303 ALA A O 1
ATOM 2364 N N . ILE A 1 304 ? 33.581 8.020 -29.179 1.00 80.00 304 ILE A N 1
ATOM 2365 C CA . ILE A 1 304 ? 34.633 7.818 -28.168 1.00 80.00 304 ILE A CA 1
ATOM 2366 C C . ILE A 1 304 ? 35.172 6.383 -28.210 1.00 80.00 304 ILE A C 1
ATOM 2368 O O . ILE A 1 304 ? 36.387 6.198 -28.218 1.00 80.00 304 ILE A O 1
ATOM 2372 N N . TYR A 1 305 ? 34.310 5.365 -28.305 1.00 82.81 305 TYR A N 1
ATOM 2373 C CA . TYR A 1 305 ? 34.760 3.975 -28.448 1.00 82.81 305 TYR A CA 1
ATOM 2374 C C . TYR A 1 305 ? 35.546 3.755 -29.745 1.00 82.81 305 TYR A C 1
ATOM 2376 O O . TYR A 1 305 ? 36.570 3.074 -29.725 1.00 82.81 305 TYR A O 1
ATOM 2384 N N . PHE A 1 306 ? 35.126 4.371 -30.854 1.00 85.19 306 PHE A N 1
ATOM 2385 C CA . PHE A 1 306 ? 35.846 4.285 -32.124 1.00 85.19 306 PHE A CA 1
ATOM 2386 C C . PHE A 1 306 ? 37.215 4.983 -32.060 1.00 85.19 306 PHE A C 1
ATOM 2388 O O . PHE A 1 306 ? 38.207 4.438 -32.539 1.00 85.19 306 PHE A O 1
ATOM 2395 N N . LEU A 1 307 ? 37.306 6.145 -31.403 1.00 87.62 307 LEU A N 1
ATOM 2396 C CA . LEU A 1 307 ? 38.570 6.862 -31.199 1.00 87.62 307 LEU A CA 1
ATOM 2397 C C . LEU A 1 307 ? 39.529 6.108 -30.267 1.00 87.62 307 LEU A C 1
ATOM 2399 O O . LEU A 1 307 ? 40.724 6.042 -30.554 1.00 87.62 307 LEU A O 1
ATOM 2403 N N . LEU A 1 308 ? 39.024 5.490 -29.195 1.00 87.94 308 LEU A N 1
ATOM 2404 C CA . LEU A 1 308 ? 39.831 4.6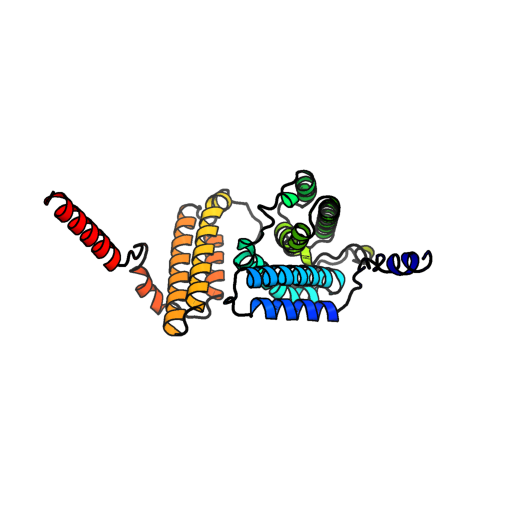43 -28.309 1.00 87.94 308 LEU A CA 1
ATOM 2405 C C . LEU A 1 308 ? 40.341 3.390 -29.034 1.00 87.94 308 LEU A C 1
ATOM 2407 O O . LEU A 1 308 ? 41.499 3.010 -28.866 1.00 87.94 308 LEU A O 1
ATOM 2411 N N . TYR A 1 309 ? 39.509 2.784 -29.885 1.00 87.38 309 TYR A N 1
ATOM 2412 C CA . TYR A 1 309 ? 39.897 1.625 -30.686 1.00 87.38 309 TYR A CA 1
ATOM 2413 C C . TYR A 1 309 ? 40.966 1.977 -31.731 1.00 87.38 309 TYR A C 1
ATOM 2415 O O . TYR A 1 309 ? 41.952 1.255 -31.877 1.00 87.38 309 TYR A O 1
ATOM 2423 N N . LEU A 1 310 ? 40.825 3.119 -32.415 1.00 89.94 310 LEU A N 1
ATOM 2424 C CA . LEU A 1 310 ? 41.843 3.616 -33.344 1.00 89.94 310 LEU A CA 1
ATOM 2425 C C . LEU A 1 310 ? 43.156 3.946 -32.623 1.00 89.94 310 LEU A C 1
ATOM 2427 O O . LEU A 1 310 ? 44.219 3.548 -33.096 1.00 89.94 310 LEU A O 1
ATOM 2431 N N . GLY A 1 311 ? 43.096 4.604 -31.461 1.00 85.19 311 GLY A N 1
ATOM 2432 C CA . GLY A 1 311 ? 44.279 4.888 -30.645 1.00 85.19 311 GLY A CA 1
ATOM 2433 C C . GLY A 1 311 ? 45.040 3.619 -30.250 1.00 85.19 311 GLY A C 1
ATOM 2434 O O . GLY A 1 311 ? 46.259 3.558 -30.408 1.00 85.19 311 GLY A O 1
ATOM 2435 N N . TYR A 1 312 ? 44.323 2.572 -29.829 1.00 85.25 312 TYR A N 1
ATOM 2436 C CA . TYR A 1 312 ? 44.923 1.271 -29.522 1.00 85.25 312 TYR A CA 1
ATOM 2437 C C . TYR A 1 312 ? 45.614 0.648 -30.745 1.00 85.25 312 TYR A C 1
ATOM 2439 O O . TYR A 1 312 ? 46.746 0.177 -30.648 1.00 85.25 312 TYR A O 1
ATOM 2447 N N . PHE A 1 313 ? 44.976 0.703 -31.917 1.00 84.62 313 PHE A N 1
ATOM 2448 C CA . PHE A 1 313 ? 45.520 0.115 -33.143 1.00 84.62 313 PHE A CA 1
ATOM 2449 C C . PHE A 1 313 ? 46.805 0.806 -33.626 1.00 84.62 313 PHE A C 1
ATOM 2451 O O . PHE A 1 313 ? 47.714 0.140 -34.125 1.00 84.62 313 PHE A O 1
ATOM 2458 N N . PHE A 1 314 ? 46.909 2.128 -33.460 1.00 82.69 314 PHE A N 1
ATOM 2459 C CA . PHE A 1 314 ? 48.127 2.864 -33.805 1.00 82.69 314 PHE A CA 1
ATOM 2460 C C . PHE A 1 314 ? 49.250 2.671 -32.781 1.00 82.69 314 PHE A C 1
ATOM 2462 O O . PHE A 1 314 ? 50.409 2.633 -33.180 1.00 82.69 314 PHE A O 1
ATOM 2469 N N . SER A 1 315 ? 48.940 2.477 -31.495 1.00 76.69 315 SER A N 1
ATOM 2470 C CA . SER A 1 315 ? 49.965 2.268 -30.461 1.00 76.69 315 SER A CA 1
ATOM 2471 C C . SER A 1 315 ? 50.679 0.913 -30.550 1.00 76.69 315 SER A C 1
ATOM 2473 O O . SER A 1 315 ? 51.824 0.808 -30.123 1.00 76.69 315 SER A O 1
ATOM 2475 N N . VAL A 1 316 ? 50.037 -0.121 -31.107 1.00 77.75 316 VAL A N 1
ATOM 2476 C CA . VAL A 1 316 ? 50.611 -1.481 -31.202 1.00 77.75 316 VAL A CA 1
ATOM 2477 C C . VAL A 1 316 ? 51.564 -1.645 -32.396 1.00 77.75 316 VAL A C 1
ATOM 2479 O O . VAL A 1 316 ? 52.371 -2.565 -32.409 1.00 77.75 316 VAL A O 1
ATOM 2482 N N . LYS A 1 317 ? 51.525 -0.752 -33.394 1.00 63.09 317 LYS A N 1
ATOM 2483 C CA . LYS A 1 317 ? 52.388 -0.840 -34.590 1.00 63.09 317 LYS A CA 1
ATOM 2484 C C . LYS A 1 317 ? 53.762 -0.170 -34.451 1.00 63.09 317 LYS A C 1
ATOM 2486 O O . LYS A 1 317 ? 54.542 -0.224 -35.398 1.00 63.09 317 LYS A O 1
ATOM 2491 N N . THR A 1 318 ? 54.044 0.470 -33.319 1.00 58.38 318 THR A N 1
ATOM 2492 C CA . THR A 1 318 ? 55.260 1.276 -33.096 1.00 58.38 318 THR A CA 1
ATOM 2493 C C . THR A 1 318 ? 56.235 0.672 -32.078 1.00 58.38 318 THR A C 1
ATOM 2495 O O . THR A 1 318 ? 57.197 1.339 -31.701 1.00 58.38 318 THR A O 1
ATOM 2498 N N . LEU A 1 319 ? 56.003 -0.574 -31.655 1.00 53.44 319 LEU A N 1
ATOM 2499 C CA . LEU A 1 319 ? 56.927 -1.419 -30.886 1.00 53.44 319 LEU A CA 1
ATOM 2500 C C . LEU A 1 319 ? 57.399 -2.585 -31.759 1.00 53.44 319 LEU A C 1
ATOM 2502 O O . LEU A 1 319 ? 58.588 -2.946 -31.633 1.00 53.44 319 LEU A O 1
#

Sequence (319 aa):
MLFIVLSLLGILFQNVSGNTSSCNKDDLRTCRADALEQMSGSSSGDSSHQEKQCRDLRENFDCMLWQTSMCLKREEQDSNSDVIWKTWRYLGGFCEKYINWWANPCFQRDDIKRCESRLPSKSNSLDGQSCRMFVNFRDCVTSIASNSCSNSDRSLLGSYFTEKGKQKAWRCPKDSDMTSLPAASAQQTDRRYPDMYGDSGDSSCLVNARTELRDCQDRFQNAQSEAMRRDDSDMRNHQLCCGLVAYKECLEGAKEKCGPSDTGRIDNIYKTAESQVKVDCTETAESCKGNGASSIIPTNAAAIYFLLYLGYFFSVKTL

Radius of gyration: 26.06 Å; chains: 1; bounding box: 86×45×85 Å

Secondary structure (DSSP, 8-state):
--TTTTTTTTSS------------HHHHHHHHHHHHHHHHS-S-S-HHHHHHHHHHHHHHHHHHHHHHHHH--HHHHHHHHHHHHHHHHHHHHHGGGT--TTT-HHHHSHHHHHHHTTS-TT----SHHHHHHHHHHHHHHHHHHHHHS-HHHHTTHHHHHHHHHTTHHHHS--STTGGG--S------------S---S---HHHHHTHHHHHHHHHHHHHHHHHHHT-SSHHHHHHHHHHHHHHHHHHHHHHHHHS-TTTHHHHHHHHHHHHHH--S--TTTHHHHTT-TT-----HHHHHHHHHHHHHHHHHGGG-

Organism: Enterococcus faecalis (NCBI:txid1351)

pLDDT: mean 82.07, std 19.04, range [28.66, 98.06]